Protein AF-0000000084261486 (afdb_homodimer)

Nearest PDB structures (foldseek):
  6o2d-assembly1_A  TM=9.097E-01  e=9.260E-08  Schizosaccharomyces pombe
  6o2d-assembly1_B  TM=8.969E-01  e=1.321E-07  Schizosaccharomyces pombe
  2gu9-assembly1_B  TM=8.840E-01  e=9.324E-07  Xanthomonas campestris
  7x85-assembly2_C  TM=7.398E-01  e=5.434E-08  Gallus gallus
  2dct-assembly1_A  TM=8.051E-01  e=3.640E-06  Thermus thermophilus HB8

Organism: NCBI:txid223556

Structure (mmCIF, N/CA/C/O backbone):
data_AF-0000000084261486-model_v1
#
loop_
_entity.id
_entity.type
_entity.pdbx_description
1 polymer 'LacI family transcriptional regulator'
#
loop_
_atom_site.group_PDB
_atom_site.id
_atom_site.type_symbol
_atom_site.label_atom_id
_atom_site.label_alt_id
_atom_site.label_comp_id
_atom_site.label_asym_id
_atom_site.label_entity_id
_atom_site.label_seq_id
_atom_site.pdbx_PDB_ins_code
_atom_site.Cartn_x
_atom_site.Cartn_y
_atom_site.Cartn_z
_atom_site.occupancy
_atom_site.B_iso_or_equiv
_atom_site.auth_seq_id
_atom_site.auth_comp_id
_atom_site.auth_asym_id
_atom_site.auth_atom_id
_atom_site.pdbx_PDB_model_num
ATOM 1 N N . MET A 1 1 ? -20.391 -31.891 -14.539 1 22.89 1 MET A N 1
ATOM 2 C CA . MET A 1 1 ? -19.734 -31.25 -13.391 1 22.89 1 MET A CA 1
ATOM 3 C C . MET A 1 1 ? -18.922 -30.047 -13.836 1 22.89 1 MET A C 1
ATOM 5 O O . MET A 1 1 ? -17.797 -30.172 -14.32 1 22.89 1 MET A O 1
ATOM 9 N N . SER A 1 2 ? -19.344 -29 -14.562 1 31.31 2 SER A N 1
ATOM 10 C CA . SER A 1 2 ? -18.875 -27.859 -15.359 1 31.31 2 SER A CA 1
ATOM 11 C C . SER A 1 2 ? -18.016 -26.906 -14.531 1 31.31 2 SER A C 1
ATOM 13 O O . SER A 1 2 ? -18.5 -26.328 -13.562 1 31.31 2 SER A O 1
ATOM 15 N N . ILE A 1 3 ? -16.859 -27.297 -14.055 1 36.97 3 ILE A N 1
ATOM 16 C CA . ILE A 1 3 ? -16 -26.609 -13.094 1 36.97 3 ILE A CA 1
ATOM 17 C C . ILE A 1 3 ? -15.977 -25.109 -13.398 1 36.97 3 ILE A C 1
ATOM 19 O O . ILE A 1 3 ? -15.664 -24.703 -14.516 1 36.97 3 ILE A O 1
ATOM 23 N N . MET A 1 4 ? -16.828 -24.406 -12.969 1 38.25 4 MET A N 1
ATOM 24 C CA . MET A 1 4 ? -16.906 -22.953 -13.109 1 38.25 4 MET A CA 1
ATOM 25 C C . MET A 1 4 ? -15.516 -22.344 -13.172 1 38.25 4 MET A C 1
ATOM 27 O O . MET A 1 4 ? -14.766 -22.391 -12.188 1 38.25 4 MET A O 1
ATOM 31 N N . ARG A 1 5 ? -14.828 -22.547 -14.281 1 46.59 5 ARG A N 1
ATOM 32 C CA . ARG A 1 5 ? -13.516 -22.016 -14.656 1 46.59 5 ARG A CA 1
ATOM 33 C C . ARG A 1 5 ? -13.32 -20.609 -14.094 1 46.59 5 ARG A C 1
ATOM 35 O O . ARG A 1 5 ? -14.148 -19.734 -14.312 1 46.59 5 ARG A O 1
ATOM 42 N N . ASP A 1 6 ? -12.617 -20.516 -12.945 1 64.12 6 ASP A N 1
ATOM 43 C CA . ASP A 1 6 ? -12.352 -19.297 -12.172 1 64.12 6 ASP A CA 1
ATOM 44 C C . ASP A 1 6 ? -11.836 -18.172 -13.062 1 64.12 6 ASP A C 1
ATOM 46 O O . ASP A 1 6 ? -11.008 -18.406 -13.945 1 64.12 6 ASP A O 1
ATOM 50 N N . GLU A 1 7 ? -12.711 -17.266 -13.445 1 69.12 7 GLU A N 1
ATOM 51 C CA . GLU A 1 7 ? -12.43 -16.062 -14.234 1 69.12 7 GLU A CA 1
ATOM 52 C C . GLU A 1 7 ? -10.953 -15.688 -14.156 1 69.12 7 GLU A C 1
ATOM 54 O O . GLU A 1 7 ? -10.367 -15.234 -15.141 1 69.12 7 GLU A O 1
ATOM 59 N N . ALA A 1 8 ? -10.336 -16.125 -13.172 1 73.94 8 ALA A N 1
ATOM 60 C CA . ALA A 1 8 ? -8.922 -15.781 -13.016 1 73.94 8 ALA A CA 1
ATOM 61 C C . ALA A 1 8 ? -8.039 -16.719 -13.844 1 73.94 8 ALA A C 1
ATOM 63 O O . ALA A 1 8 ? -7.055 -16.281 -14.438 1 73.94 8 ALA A O 1
ATOM 64 N N . THR A 1 9 ? -8.453 -17.922 -13.867 1 75.88 9 THR A N 1
ATOM 65 C CA . THR A 1 9 ? -7.684 -18.906 -14.625 1 75.88 9 THR A CA 1
ATOM 66 C C . THR A 1 9 ? -7.688 -18.562 -16.109 1 75.88 9 THR A C 1
ATOM 68 O O . THR A 1 9 ? -6.648 -18.625 -16.766 1 75.88 9 THR A O 1
ATOM 71 N N . ASP A 1 10 ? -8.812 -18.203 -16.531 1 80.5 10 ASP A N 1
ATOM 72 C CA . ASP A 1 10 ? -8.922 -17.844 -17.938 1 80.5 10 ASP A CA 1
ATOM 73 C C . ASP A 1 10 ? -8.094 -16.594 -18.25 1 80.5 10 ASP A C 1
ATOM 75 O O . ASP A 1 10 ? -7.457 -16.516 -19.297 1 80.5 10 ASP A O 1
ATOM 79 N N . ALA A 1 11 ? -8.172 -15.664 -17.359 1 80.31 11 ALA A N 1
ATOM 80 C CA . ALA A 1 11 ? -7.422 -14.43 -17.562 1 80.31 11 ALA A CA 1
ATOM 81 C C . ALA A 1 11 ? -5.918 -14.703 -17.594 1 80.31 11 ALA A C 1
ATOM 83 O O . ALA A 1 11 ? -5.195 -14.141 -18.422 1 80.31 11 ALA A O 1
ATOM 84 N N . ILE A 1 12 ? -5.477 -15.547 -16.766 1 85.5 12 ILE A N 1
ATOM 85 C CA . ILE A 1 12 ? -4.066 -15.914 -16.703 1 85.5 12 ILE A CA 1
ATOM 86 C C . ILE A 1 12 ? -3.662 -16.594 -18 1 85.5 12 ILE A C 1
ATOM 88 O O . ILE A 1 12 ? -2.619 -16.281 -18.578 1 85.5 12 ILE A O 1
ATOM 92 N N . ALA A 1 13 ? -4.512 -17.531 -18.406 1 87 13 ALA A N 1
ATOM 93 C CA . ALA A 1 13 ? -4.246 -18.266 -19.641 1 87 13 ALA A CA 1
ATOM 94 C C . ALA A 1 13 ? -4.078 -17.312 -20.812 1 87 13 ALA A C 1
ATOM 96 O O . ALA A 1 13 ? -3.109 -17.422 -21.578 1 87 13 ALA A O 1
ATOM 97 N N . GLN A 1 14 ? -4.977 -16.438 -20.891 1 86.94 14 GLN A N 1
ATOM 98 C CA . GLN A 1 14 ? -4.949 -15.484 -22 1 86.94 14 GLN A CA 1
ATOM 99 C C . GLN A 1 14 ? -3.719 -14.586 -21.922 1 86.94 14 GLN A C 1
ATOM 101 O O . GLN A 1 14 ? -3.047 -14.352 -22.922 1 86.94 14 GLN A O 1
ATOM 106 N N . ARG A 1 15 ? -3.465 -14.078 -20.766 1 87.12 15 ARG A N 1
ATOM 107 C CA . ARG A 1 15 ? -2.318 -13.188 -20.578 1 87.12 15 ARG A CA 1
ATOM 108 C C . ARG A 1 15 ? -1.013 -13.914 -20.891 1 87.12 15 ARG A C 1
ATOM 110 O O . ARG A 1 15 ? -0.122 -13.352 -21.531 1 87.12 15 ARG A O 1
ATOM 117 N N . LEU A 1 16 ? -0.904 -15.125 -20.469 1 89.31 16 LEU A N 1
ATOM 118 C CA . LEU A 1 16 ? 0.284 -15.93 -20.719 1 89.31 16 LEU A CA 1
ATOM 119 C C . LEU A 1 16 ? 0.515 -16.109 -22.219 1 89.31 16 LEU A C 1
ATOM 121 O O . LEU A 1 16 ? 1.623 -15.883 -22.719 1 89.31 16 LEU A O 1
ATOM 125 N N . ARG A 1 17 ? -0.53 -16.422 -22.891 1 91.94 17 ARG A N 1
ATOM 126 C CA . ARG A 1 17 ? -0.446 -16.594 -24.344 1 91.94 17 ARG A CA 1
ATOM 127 C C . ARG A 1 17 ? -0.053 -15.297 -25.031 1 91.94 17 ARG A C 1
ATOM 129 O O . ARG A 1 17 ? 0.821 -15.289 -25.891 1 91.94 17 ARG A O 1
ATOM 136 N N . LEU A 1 18 ? -0.703 -14.266 -24.625 1 90 18 LEU A N 1
ATOM 137 C CA . LEU A 1 18 ? -0.444 -12.961 -25.219 1 90 18 LEU A CA 1
ATOM 138 C C . LEU A 1 18 ? 1.011 -12.555 -25.031 1 90 18 LEU A C 1
ATOM 140 O O . LEU A 1 18 ? 1.661 -12.078 -25.969 1 90 18 LEU A O 1
ATOM 144 N N . GLU A 1 19 ? 1.467 -12.68 -23.844 1 90.5 19 GLU A N 1
ATOM 145 C CA . GLU A 1 19 ? 2.85 -12.32 -23.547 1 90.5 19 GLU A CA 1
ATOM 146 C C . GLU A 1 19 ? 3.83 -13.18 -24.328 1 90.5 19 GLU A C 1
ATOM 148 O O . GLU A 1 19 ? 4.812 -12.664 -24.875 1 90.5 19 GLU A O 1
ATOM 153 N N . ARG A 1 20 ? 3.609 -14.469 -24.375 1 94.25 20 ARG A N 1
ATOM 154 C CA . ARG A 1 20 ? 4.465 -15.383 -25.109 1 94.25 20 ARG A CA 1
ATOM 155 C C . ARG A 1 20 ? 4.488 -15.031 -26.594 1 94.25 20 ARG A C 1
ATOM 157 O O . ARG A 1 20 ? 5.559 -14.914 -27.203 1 94.25 20 ARG A O 1
ATOM 164 N N . GLU A 1 21 ? 3.346 -14.758 -27.156 1 94.62 21 GLU A N 1
ATOM 165 C CA . GLU A 1 21 ? 3.221 -14.461 -28.578 1 94.62 21 GLU A CA 1
ATOM 166 C C . GLU A 1 21 ? 3.824 -13.102 -28.906 1 94.62 21 GLU A C 1
ATOM 168 O O . GLU A 1 21 ? 4.434 -12.93 -29.969 1 94.62 21 GLU A O 1
ATOM 173 N N . ALA A 1 22 ? 3.629 -12.203 -28.094 1 92.69 22 ALA A N 1
ATOM 174 C CA . ALA A 1 22 ? 4.168 -10.867 -28.312 1 92.69 22 ALA A CA 1
ATOM 175 C C . ALA A 1 22 ? 5.691 -10.898 -28.406 1 92.69 22 ALA A C 1
ATOM 177 O O . ALA A 1 22 ? 6.293 -10.07 -29.094 1 92.69 22 ALA A O 1
ATOM 178 N N . ARG A 1 23 ? 6.254 -11.828 -27.859 1 93.31 23 ARG A N 1
ATOM 179 C CA . ARG A 1 23 ? 7.707 -11.945 -27.844 1 93.31 23 ARG A CA 1
ATOM 180 C C . ARG A 1 23 ? 8.18 -12.914 -28.922 1 93.31 23 ARG A C 1
ATOM 182 O O . ARG A 1 23 ? 9.383 -13.156 -29.062 1 93.31 23 ARG A O 1
ATOM 189 N N . GLY A 1 24 ? 7.242 -13.539 -29.578 1 96.12 24 GLY A N 1
ATOM 190 C CA . GLY A 1 24 ? 7.543 -14.5 -30.641 1 96.12 24 GLY A CA 1
ATOM 191 C C . GLY A 1 24 ? 8.039 -15.828 -30.109 1 96.12 24 GLY A C 1
ATOM 192 O O . GLY A 1 24 ? 8.797 -16.531 -30.781 1 96.12 24 GLY A O 1
ATOM 193 N N . TRP A 1 25 ? 7.703 -16.125 -28.953 1 96.38 25 TRP A N 1
ATOM 194 C CA . TRP A 1 25 ? 8.188 -17.359 -28.344 1 96.38 25 TRP A CA 1
ATOM 195 C C . TRP A 1 25 ? 7.238 -18.516 -28.625 1 96.38 25 TRP A C 1
ATOM 197 O O . TRP A 1 25 ? 6.016 -18.344 -28.594 1 96.38 25 TRP A O 1
ATOM 207 N N . SER A 1 26 ? 7.809 -19.672 -28.828 1 97 26 SER A N 1
ATOM 208 C CA . SER A 1 26 ? 7.047 -20.922 -28.797 1 97 26 SER A CA 1
ATOM 209 C C . SER A 1 26 ? 6.805 -21.391 -27.375 1 97 26 SER A C 1
ATOM 211 O O . SER A 1 26 ? 7.336 -20.812 -26.422 1 97 26 SER A O 1
ATOM 213 N N . LEU A 1 27 ? 5.98 -22.422 -27.312 1 96.62 27 LEU A N 1
ATOM 214 C CA . LEU A 1 27 ? 5.82 -23.047 -26 1 96.62 27 LEU A CA 1
ATOM 215 C C . LEU A 1 27 ? 7.152 -23.578 -25.484 1 96.62 27 LEU A C 1
ATOM 217 O O . LEU A 1 27 ? 7.441 -23.484 -24.297 1 96.62 27 LEU A O 1
ATOM 221 N N . ALA A 1 28 ? 7.914 -24.125 -26.406 1 96.62 28 ALA A N 1
ATOM 222 C CA . ALA A 1 28 ? 9.227 -24.656 -26.047 1 96.62 28 ALA A CA 1
ATOM 223 C C . ALA A 1 28 ? 10.164 -23.547 -25.578 1 96.62 28 ALA A C 1
ATOM 225 O O . ALA A 1 28 ? 10.93 -23.734 -24.625 1 96.62 28 ALA A O 1
ATOM 226 N N . ASP A 1 29 ? 10.078 -22.453 -26.203 1 96.62 29 ASP A N 1
ATOM 227 C CA . ASP A 1 29 ? 10.891 -21.312 -25.812 1 96.62 29 ASP A CA 1
ATOM 228 C C . ASP A 1 29 ? 10.547 -20.859 -24.391 1 96.62 29 ASP A C 1
ATOM 230 O O . ASP A 1 29 ? 11.445 -20.625 -23.562 1 96.62 29 ASP A O 1
ATOM 234 N N . LEU A 1 30 ? 9.266 -20.703 -24.109 1 96.31 30 LEU A N 1
ATOM 235 C CA . LEU A 1 30 ? 8.828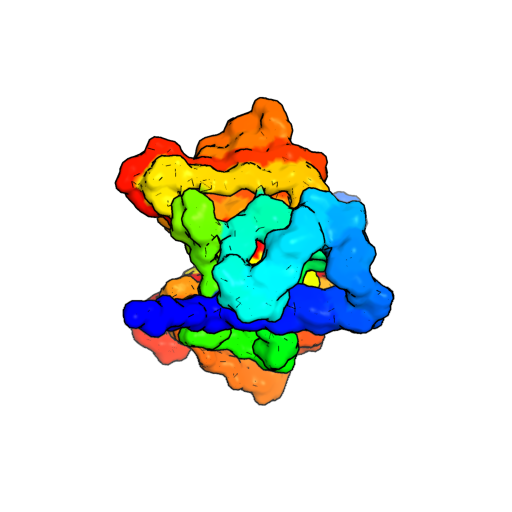 -20.266 -22.781 1 96.31 30 LEU A CA 1
ATOM 236 C C . LEU A 1 30 ? 9.219 -21.297 -21.719 1 96.31 30 LEU A C 1
ATOM 238 O O . LEU A 1 30 ? 9.633 -20.922 -20.625 1 96.31 30 LEU A O 1
ATOM 242 N N . ALA A 1 31 ? 9.109 -22.516 -22.062 1 96.25 31 ALA A N 1
ATOM 243 C CA . ALA A 1 31 ? 9.5 -23.578 -21.141 1 96.25 31 ALA A CA 1
ATOM 244 C C . ALA A 1 31 ? 10.969 -23.453 -20.75 1 96.25 31 ALA A C 1
ATOM 246 O O . ALA A 1 31 ? 11.32 -23.516 -19.578 1 96.25 31 ALA A O 1
ATOM 247 N N . ALA A 1 32 ? 11.773 -23.234 -21.688 1 95.94 32 ALA A N 1
ATOM 248 C CA . ALA A 1 32 ? 13.211 -23.141 -21.469 1 95.94 32 ALA A CA 1
ATOM 249 C C . ALA A 1 32 ? 13.555 -21.922 -20.609 1 95.94 32 ALA A C 1
ATOM 251 O O . ALA A 1 32 ? 14.43 -22 -19.734 1 95.94 32 ALA A O 1
ATOM 252 N N . ARG A 1 33 ? 12.836 -20.891 -20.828 1 94.06 33 ARG A N 1
ATOM 253 C CA . ARG A 1 33 ? 13.148 -19.625 -20.156 1 94.06 33 ARG A CA 1
ATOM 254 C C . ARG A 1 33 ? 12.594 -19.609 -18.734 1 94.06 33 ARG A C 1
ATOM 256 O O . ARG A 1 33 ? 13.141 -18.953 -17.844 1 94.06 33 ARG A O 1
ATOM 263 N N . SER A 1 34 ? 11.539 -20.266 -18.531 1 92.69 34 SER A N 1
ATOM 264 C CA . SER A 1 34 ? 10.859 -20.203 -17.234 1 92.69 34 SER A CA 1
ATOM 265 C C . SER A 1 34 ? 11.258 -21.391 -16.359 1 92.69 34 SER A C 1
ATOM 267 O O . SER A 1 34 ? 11.016 -21.375 -15.148 1 92.69 34 SER A O 1
ATOM 269 N N . GLY A 1 35 ? 11.711 -22.484 -16.984 1 92.19 35 GLY A N 1
ATOM 270 C CA . GLY A 1 35 ? 11.977 -23.719 -16.25 1 92.19 35 GLY A CA 1
ATOM 271 C C . GLY A 1 35 ? 10.727 -24.5 -15.938 1 92.19 35 GLY A C 1
ATOM 272 O O . GLY A 1 35 ? 10.719 -25.328 -15.023 1 92.19 35 GLY A O 1
ATOM 273 N N . VAL A 1 36 ? 9.641 -24.234 -16.594 1 92.5 36 VAL A N 1
ATOM 274 C CA . VAL A 1 36 ? 8.375 -24.938 -16.422 1 92.5 36 VAL A CA 1
ATOM 275 C C . VAL A 1 36 ? 8.172 -25.906 -17.578 1 92.5 36 VAL A C 1
ATOM 277 O O . VAL A 1 36 ? 8.539 -25.609 -18.719 1 92.5 36 VAL A O 1
ATOM 280 N N . ALA A 1 37 ? 7.602 -26.969 -17.266 1 94.25 37 ALA A N 1
ATOM 281 C CA . ALA A 1 37 ? 7.398 -27.984 -18.297 1 94.25 37 ALA A CA 1
ATOM 282 C C . ALA A 1 37 ? 6.473 -27.484 -19.391 1 94.25 37 ALA A C 1
ATOM 284 O O . ALA A 1 37 ? 5.457 -26.828 -19.109 1 94.25 37 ALA A O 1
ATOM 285 N N . ARG A 1 38 ? 6.895 -27.781 -20.641 1 95.88 38 ARG A N 1
ATOM 286 C CA . ARG A 1 38 ? 6.109 -27.375 -21.797 1 95.88 38 ARG A CA 1
ATOM 287 C C . ARG A 1 38 ? 4.664 -27.859 -21.672 1 95.88 38 ARG A C 1
ATOM 289 O O . ARG A 1 38 ? 3.732 -27.125 -22.016 1 95.88 38 ARG A O 1
ATOM 296 N N . ALA A 1 39 ? 4.484 -29.016 -21.234 1 95.44 39 ALA A N 1
ATOM 297 C CA . ALA A 1 39 ? 3.148 -29.594 -21.078 1 95.44 39 ALA A CA 1
ATOM 298 C C . ALA A 1 39 ? 2.314 -28.766 -20.094 1 95.44 39 ALA A C 1
ATOM 300 O O . ALA A 1 39 ? 1.126 -28.531 -20.328 1 95.44 39 ALA A O 1
ATOM 301 N N . SER A 1 40 ? 2.932 -28.406 -19.031 1 93.31 40 SER A N 1
ATOM 302 C CA . SER A 1 40 ? 2.244 -27.594 -18.031 1 93.31 40 SER A CA 1
ATOM 303 C C . SER A 1 40 ? 1.827 -26.25 -18.609 1 93.31 40 SER A C 1
ATOM 305 O O . SER A 1 40 ? 0.699 -25.797 -18.391 1 93.31 40 SER A O 1
ATOM 307 N N . ILE A 1 41 ? 2.746 -25.641 -19.312 1 95.38 41 ILE A N 1
ATOM 308 C CA . ILE A 1 41 ? 2.469 -24.344 -19.922 1 95.38 41 ILE A CA 1
ATOM 309 C C . ILE A 1 41 ? 1.295 -24.469 -20.891 1 95.38 41 ILE A C 1
ATOM 311 O O . ILE A 1 41 ? 0.389 -23.641 -20.891 1 95.38 41 ILE A O 1
ATOM 315 N N . SER A 1 42 ? 1.32 -25.484 -21.719 1 94.88 42 SER A N 1
ATOM 316 C CA . SER A 1 42 ? 0.256 -25.734 -22.688 1 94.88 42 SER A CA 1
ATOM 317 C C . SER A 1 42 ? -1.098 -25.875 -22 1 94.88 42 SER A C 1
ATOM 319 O O . SER A 1 42 ? -2.084 -25.281 -22.422 1 94.88 42 SER A O 1
ATOM 321 N N . ARG A 1 43 ? -1.127 -26.641 -20.906 1 92.38 43 ARG A N 1
ATOM 322 C CA . ARG A 1 43 ? -2.377 -26.844 -20.188 1 92.38 43 ARG A CA 1
ATOM 323 C C . ARG A 1 43 ? -2.863 -25.531 -19.562 1 92.38 43 ARG A C 1
ATOM 325 O O . ARG A 1 43 ? -4.066 -25.266 -19.531 1 92.38 43 ARG A O 1
ATOM 332 N N . ILE A 1 44 ? -1.958 -24.75 -19.031 1 91.31 44 ILE A N 1
ATOM 333 C CA . ILE A 1 44 ? -2.309 -23.469 -18.438 1 91.31 44 ILE A CA 1
ATOM 334 C C . ILE A 1 44 ? -2.896 -22.547 -19.5 1 91.31 44 ILE A C 1
ATOM 336 O O . ILE A 1 44 ? -3.949 -21.938 -19.297 1 91.31 44 ILE A O 1
ATOM 340 N N . GLU A 1 45 ? -2.236 -22.484 -20.688 1 93.25 45 GLU A N 1
ATOM 341 C CA . GLU A 1 45 ? -2.688 -21.594 -21.75 1 93.25 45 GLU A CA 1
ATOM 342 C C . GLU A 1 45 ? -4.055 -22 -22.281 1 93.25 45 GLU A C 1
ATOM 344 O O . GLU A 1 45 ? -4.801 -21.188 -22.812 1 93.25 45 GLU A O 1
ATOM 349 N N . ARG A 1 46 ? -4.336 -23.266 -22.156 1 91.69 46 ARG A N 1
ATOM 350 C CA . ARG A 1 46 ? -5.625 -23.766 -22.625 1 91.69 46 ARG A CA 1
ATOM 351 C C . ARG A 1 46 ? -6.676 -23.672 -21.531 1 91.69 46 ARG A C 1
ATOM 353 O O . ARG A 1 46 ? -7.816 -24.109 -21.719 1 91.69 46 ARG A O 1
ATOM 360 N N . GLY A 1 47 ? -6.234 -23.172 -20.344 1 87.44 47 GLY A N 1
ATOM 361 C CA . GLY A 1 47 ? -7.16 -23.016 -19.234 1 87.44 47 GLY A CA 1
ATOM 362 C C . GLY A 1 47 ? -7.473 -24.328 -18.531 1 87.44 47 GLY A C 1
ATOM 363 O O . GLY A 1 47 ? -8.438 -24.406 -17.766 1 87.44 47 GLY A O 1
ATOM 364 N N . GLU A 1 48 ? -6.734 -25.375 -18.719 1 88.56 48 GLU A N 1
ATOM 365 C CA . GLU A 1 48 ? -6.996 -26.703 -18.188 1 88.56 48 GLU A CA 1
ATOM 366 C C . GLU A 1 48 ? -6.32 -26.891 -16.828 1 88.56 48 GLU A C 1
ATOM 368 O O . GLU A 1 48 ? -6.617 -27.859 -16.109 1 88.56 48 GLU A O 1
ATOM 373 N N . MET A 1 49 ? -5.43 -26.078 -16.562 1 85.19 49 MET A N 1
ATOM 374 C CA . MET A 1 49 ? -4.695 -26.141 -15.305 1 85.19 49 MET A CA 1
ATOM 375 C C . MET A 1 49 ? -4.512 -24.75 -14.719 1 85.19 49 MET A C 1
ATOM 377 O O . MET A 1 49 ? -4.094 -23.812 -15.414 1 85.19 49 MET A O 1
ATOM 381 N N . SER A 1 50 ? -4.922 -24.562 -13.484 1 84.62 50 SER A N 1
ATOM 382 C CA . SER A 1 50 ? -4.59 -23.328 -12.781 1 84.62 50 SER A CA 1
ATOM 383 C C . SER A 1 50 ? -3.195 -23.406 -12.172 1 84.62 50 SER A C 1
ATOM 385 O O . SER A 1 50 ? -2.891 -24.312 -11.406 1 84.62 50 SER A O 1
ATOM 387 N N . PRO A 1 51 ? -2.385 -22.469 -12.539 1 87.44 51 PRO A N 1
ATOM 388 C CA . PRO A 1 51 ? -1.026 -22.516 -11.992 1 87.44 51 PRO A CA 1
ATOM 389 C C . PRO A 1 51 ? -0.971 -22.172 -10.508 1 87.44 51 PRO A C 1
ATOM 391 O O . PRO A 1 51 ? -1.786 -21.375 -10.031 1 87.44 51 PRO A O 1
ATOM 394 N N . THR A 1 52 ? 0.039 -22.812 -9.883 1 82.94 52 THR A N 1
ATOM 395 C CA . THR A 1 52 ? 0.361 -22.438 -8.516 1 82.94 52 THR A CA 1
ATOM 396 C C . THR A 1 52 ? 1.142 -21.125 -8.492 1 82.94 52 THR A C 1
ATOM 398 O O . THR A 1 52 ? 1.577 -20.625 -9.531 1 82.94 52 THR A O 1
ATOM 401 N N . ALA A 1 53 ? 1.26 -20.5 -7.25 1 81.06 53 ALA A N 1
ATOM 402 C CA . ALA A 1 53 ? 2.057 -19.281 -7.082 1 81.06 53 ALA A CA 1
ATOM 403 C C . ALA A 1 53 ? 3.492 -19.5 -7.555 1 81.06 53 ALA A C 1
ATOM 405 O O . ALA A 1 53 ? 4.066 -18.641 -8.227 1 81.06 53 ALA A O 1
ATOM 406 N N . ALA A 1 54 ? 4.039 -20.641 -7.27 1 79.94 54 ALA A N 1
ATOM 407 C CA . ALA A 1 54 ? 5.422 -20.938 -7.641 1 79.94 54 ALA A CA 1
ATOM 408 C C . ALA A 1 54 ? 5.586 -20.984 -9.156 1 79.94 54 ALA A C 1
ATOM 410 O O . ALA A 1 54 ? 6.551 -20.438 -9.695 1 79.94 54 ALA A O 1
ATOM 411 N N . LEU A 1 55 ? 4.645 -21.609 -9.82 1 84.5 55 LEU A N 1
ATOM 412 C CA . LEU A 1 55 ? 4.695 -21.688 -11.281 1 84.5 55 LEU A CA 1
ATOM 413 C C . LEU A 1 55 ? 4.508 -20.312 -11.898 1 84.5 55 LEU A C 1
ATOM 415 O O . LEU A 1 55 ? 5.211 -19.938 -12.844 1 84.5 55 LEU A O 1
ATOM 419 N N . LEU A 1 56 ? 3.564 -19.562 -11.32 1 86.81 56 LEU A N 1
ATOM 420 C CA . LEU A 1 56 ? 3.254 -18.234 -11.852 1 86.81 56 LEU A CA 1
ATOM 421 C C . LEU A 1 56 ? 4.453 -17.312 -11.727 1 86.81 56 LEU A C 1
ATOM 423 O O . LEU A 1 56 ? 4.734 -16.531 -12.641 1 86.81 56 LEU A O 1
ATOM 427 N N . VAL A 1 57 ? 5.109 -17.406 -10.672 1 84.06 57 VAL A N 1
ATOM 428 C CA . VAL A 1 57 ? 6.277 -16.578 -10.445 1 84.06 57 VAL A CA 1
ATOM 429 C C . VAL A 1 57 ? 7.348 -16.891 -11.492 1 84.06 57 VAL A C 1
ATOM 431 O O . VAL A 1 57 ? 7.953 -15.977 -12.062 1 84.06 57 VAL A O 1
ATOM 434 N N . ARG A 1 58 ? 7.586 -18.141 -11.773 1 86.31 58 ARG A N 1
ATOM 435 C CA . ARG A 1 58 ? 8.578 -18.547 -12.758 1 86.31 58 ARG A CA 1
ATOM 436 C C . ARG A 1 58 ? 8.195 -18.062 -14.156 1 86.31 58 ARG A C 1
ATOM 438 O O . ARG A 1 58 ? 9.031 -17.547 -14.898 1 86.31 58 ARG A O 1
ATOM 445 N N . LEU A 1 59 ? 6.941 -18.25 -14.414 1 90.25 59 LEU A N 1
ATOM 446 C CA . LEU A 1 59 ? 6.457 -17.797 -15.719 1 90.25 59 LEU A CA 1
ATOM 447 C C . LEU A 1 59 ? 6.555 -16.281 -15.852 1 90.25 59 LEU A C 1
ATOM 449 O O . LEU A 1 59 ? 6.996 -15.773 -16.875 1 90.25 59 LEU A O 1
ATOM 453 N N . ALA A 1 60 ? 6.121 -15.586 -14.805 1 87.56 60 ALA A N 1
ATOM 454 C CA . ALA A 1 60 ? 6.207 -14.125 -14.797 1 87.56 60 ALA A CA 1
ATOM 455 C C . ALA A 1 60 ? 7.652 -13.656 -14.953 1 87.56 60 ALA A C 1
ATOM 457 O O . ALA A 1 60 ? 7.93 -12.719 -15.695 1 87.56 60 ALA A O 1
ATOM 458 N N . GLY A 1 61 ? 8.508 -14.312 -14.297 1 84.88 61 GLY A N 1
ATOM 459 C CA . GLY A 1 61 ? 9.922 -13.984 -14.383 1 84.88 61 GLY A CA 1
ATOM 460 C C . GLY A 1 61 ? 10.477 -14.086 -15.789 1 84.88 61 GLY A C 1
ATOM 461 O O . GLY A 1 61 ? 11.258 -13.234 -16.219 1 84.88 61 GLY A O 1
ATOM 462 N N . ALA A 1 62 ? 10.047 -15.07 -16.438 1 88.81 62 ALA A N 1
ATOM 463 C CA . ALA A 1 62 ? 10.484 -15.242 -17.828 1 88.81 62 ALA A CA 1
ATOM 464 C C . ALA A 1 62 ? 10.094 -14.039 -18.672 1 88.81 62 ALA A C 1
ATOM 466 O O . ALA A 1 62 ? 10.773 -13.703 -19.656 1 88.81 62 ALA A O 1
ATOM 467 N N . PHE A 1 63 ? 8.984 -13.383 -18.25 1 88.12 63 PHE A N 1
ATOM 468 C CA . PHE A 1 63 ? 8.469 -12.25 -19 1 88.12 63 PHE A CA 1
ATOM 469 C C . PHE A 1 63 ? 8.938 -10.93 -18.406 1 88.12 63 PHE A C 1
ATOM 471 O O . PHE A 1 63 ? 8.555 -9.859 -18.875 1 88.12 63 PHE A O 1
ATOM 478 N N . ASP A 1 64 ? 9.703 -10.992 -17.422 1 82.25 64 ASP A N 1
ATOM 479 C CA . ASP A 1 64 ? 10.102 -9.797 -16.688 1 82.25 64 ASP A CA 1
ATOM 480 C C . ASP A 1 64 ? 8.883 -9.062 -16.141 1 82.25 64 ASP A C 1
ATOM 482 O O . ASP A 1 64 ? 8.789 -7.84 -16.234 1 82.25 64 ASP A O 1
ATOM 486 N N . LEU A 1 65 ? 7.938 -9.867 -15.711 1 81.25 65 LEU A N 1
ATOM 487 C CA . LEU A 1 65 ? 6.73 -9.352 -15.07 1 81.25 65 LEU A CA 1
ATOM 488 C C . LEU A 1 65 ? 6.676 -9.766 -13.602 1 81.25 65 LEU A C 1
ATOM 490 O O . LEU A 1 65 ? 7.367 -10.695 -13.188 1 81.25 65 LEU A O 1
ATOM 494 N N . THR A 1 66 ? 5.844 -9.039 -12.875 1 77.44 66 THR A N 1
ATOM 495 C CA . THR A 1 66 ? 5.48 -9.484 -11.539 1 77.44 66 THR A CA 1
ATOM 496 C C . THR A 1 66 ? 4.363 -10.516 -11.594 1 77.44 66 THR A C 1
ATOM 498 O O . THR A 1 66 ? 3.736 -10.703 -12.641 1 77.44 66 THR A O 1
ATOM 501 N N . LEU A 1 67 ? 4.215 -11.258 -10.523 1 77.44 67 LEU A N 1
ATOM 502 C CA . LEU A 1 67 ? 3.078 -12.164 -10.414 1 77.44 67 LEU A CA 1
ATOM 503 C C . LEU A 1 67 ? 1.777 -11.445 -10.758 1 77.44 67 LEU A C 1
ATOM 505 O O . LEU A 1 67 ? 0.946 -11.977 -11.5 1 77.44 67 LEU A O 1
ATOM 509 N N . ALA A 1 68 ? 1.662 -10.227 -10.25 1 74.62 68 ALA A N 1
ATOM 510 C CA . ALA A 1 68 ? 0.458 -9.445 -10.5 1 74.62 68 ALA A CA 1
ATOM 511 C C . ALA A 1 68 ? 0.297 -9.156 -11.992 1 74.62 68 ALA A C 1
ATOM 513 O O . ALA A 1 68 ? -0.823 -9.117 -12.508 1 74.62 68 ALA A O 1
ATOM 514 N N . GLY A 1 69 ? 1.362 -9.008 -12.656 1 76.06 69 GLY A N 1
ATOM 515 C CA . GLY A 1 69 ? 1.333 -8.727 -14.086 1 76.06 69 GLY A CA 1
ATOM 516 C C . GLY A 1 69 ? 0.685 -9.836 -14.898 1 76.06 69 GLY A C 1
ATOM 517 O O . GLY A 1 69 ? 0.144 -9.586 -15.977 1 76.06 69 GLY A O 1
ATOM 518 N N . LEU A 1 70 ? 0.729 -11.008 -14.406 1 80.44 70 LEU A N 1
ATOM 519 C CA . LEU A 1 70 ? 0.121 -12.117 -15.117 1 80.44 70 LEU A CA 1
ATOM 520 C C . LEU A 1 70 ? -1.326 -12.32 -14.68 1 80.44 70 LEU A C 1
ATOM 522 O O . LEU A 1 70 ? -2.096 -13.008 -15.367 1 80.44 70 LEU A O 1
ATOM 526 N N . LEU A 1 71 ? -1.645 -11.812 -13.547 1 76.56 71 LEU A N 1
ATOM 527 C CA . LEU A 1 71 ? -2.988 -12.008 -13.008 1 76.56 71 LEU A CA 1
ATOM 528 C C . LEU A 1 71 ? -3.943 -10.945 -13.547 1 76.56 71 LEU A C 1
ATOM 530 O O . LEU A 1 71 ? -5.16 -11.156 -13.57 1 76.56 71 LEU A O 1
ATOM 534 N N . VAL A 1 72 ? -3.488 -9.734 -13.836 1 63.5 72 VAL A N 1
ATOM 535 C CA . VAL A 1 72 ? -4.363 -8.625 -14.188 1 63.5 72 VAL A CA 1
ATOM 536 C C . VAL A 1 72 ? -4.723 -8.703 -15.672 1 63.5 72 VAL A C 1
ATOM 538 O O . VAL A 1 72 ? -3.883 -9.055 -16.5 1 63.5 72 VAL A O 1
ATOM 541 N N . ARG A 1 73 ? -6.117 -8.484 -15.828 1 59.12 73 ARG A N 1
ATOM 542 C CA . ARG A 1 73 ? -6.664 -8.43 -17.188 1 59.12 73 ARG A CA 1
ATOM 543 C C . ARG A 1 73 ? -6.105 -7.238 -17.953 1 59.12 73 ARG A C 1
ATOM 545 O O . ARG A 1 73 ? -5.879 -6.172 -17.375 1 59.12 73 ARG A O 1
ATOM 552 N N . ALA A 1 74 ? -5.746 -7.477 -19.156 1 55.25 74 ALA A N 1
ATOM 553 C CA . ALA A 1 74 ? -5.25 -6.438 -20.047 1 55.25 74 ALA A CA 1
ATOM 554 C C . ALA A 1 74 ? -6.176 -5.223 -20.047 1 55.25 74 ALA A C 1
ATOM 556 O O . ALA A 1 74 ? -5.711 -4.082 -20.094 1 55.25 74 ALA A O 1
ATOM 557 N N . GLU A 1 75 ? -7.441 -5.422 -19.906 1 52.97 75 GLU A N 1
ATOM 558 C CA . GLU A 1 75 ? -8.422 -4.355 -20.109 1 52.97 75 GLU A CA 1
ATOM 559 C C . GLU A 1 75 ? -8.555 -3.49 -18.859 1 52.97 75 GLU A C 1
ATOM 561 O O . GLU A 1 75 ? -8.961 -2.328 -18.953 1 52.97 75 GLU A O 1
ATOM 566 N N . ALA A 1 76 ? -8.492 -4.031 -17.766 1 54.53 76 ALA A N 1
ATOM 567 C CA . ALA A 1 76 ? -8.773 -3.344 -16.5 1 54.53 76 ALA A CA 1
ATOM 568 C C . ALA A 1 76 ? -7.871 -2.123 -16.328 1 54.53 76 ALA A C 1
ATOM 570 O O . ALA A 1 76 ? 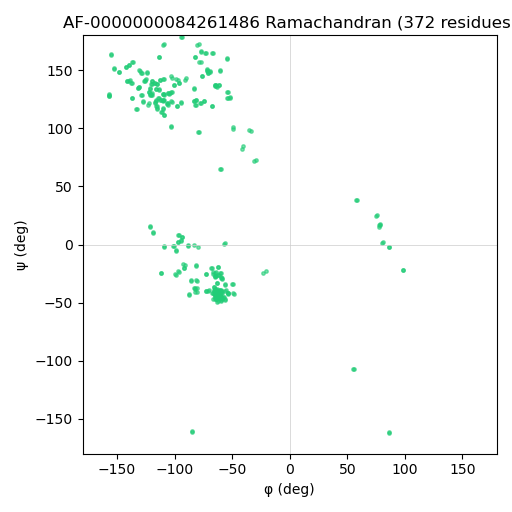-8.172 -1.228 -15.539 1 54.53 76 ALA A O 1
ATOM 571 N N . ALA A 1 77 ? -6.977 -1.913 -17.406 1 58.12 77 ALA A N 1
ATOM 572 C CA . ALA A 1 77 ? -5.836 -1.001 -17.328 1 58.12 77 ALA A CA 1
ATOM 573 C C . ALA A 1 77 ? -6.277 0.445 -17.531 1 58.12 77 ALA A C 1
ATOM 575 O O . ALA A 1 77 ? -5.516 1.377 -17.266 1 58.12 77 ALA A O 1
ATOM 576 N N . ALA A 1 78 ? -7.605 0.632 -17.781 1 65.19 78 ALA A N 1
ATOM 577 C CA . ALA A 1 78 ? -7.789 1.996 -18.266 1 65.19 78 ALA A CA 1
ATOM 578 C C . ALA A 1 78 ? -8.258 2.922 -17.141 1 65.19 78 ALA A C 1
ATOM 580 O O . ALA A 1 78 ? -7.918 4.109 -17.125 1 65.19 78 ALA A O 1
ATOM 581 N N . SER A 1 79 ? -8.906 2.307 -16.188 1 83.56 79 SER A N 1
ATOM 582 C CA . SER A 1 79 ? -9.469 3.223 -15.195 1 83.56 79 SER A CA 1
ATOM 583 C C . SER A 1 79 ? -8.57 3.348 -13.977 1 83.56 79 SER A C 1
ATOM 585 O O . SER A 1 79 ? -7.949 2.371 -13.555 1 83.56 79 SER A O 1
ATOM 587 N N . ARG A 1 80 ? -8.508 4.5 -13.516 1 92.69 80 ARG A N 1
ATOM 588 C CA . ARG A 1 80 ? -7.77 4.746 -12.281 1 92.69 80 ARG A CA 1
ATOM 589 C C . ARG A 1 80 ? -8.523 4.203 -11.07 1 92.69 80 ARG A C 1
ATOM 591 O O . ARG A 1 80 ? -7.934 3.979 -10.016 1 92.69 80 ARG A O 1
ATOM 598 N N . LEU A 1 81 ? -9.82 4.125 -11.242 1 94.31 81 LEU A N 1
ATOM 599 C CA . LEU A 1 81 ? -10.672 3.602 -10.188 1 94.31 81 LEU A CA 1
ATOM 600 C C . LEU A 1 81 ? -10.938 2.113 -10.383 1 94.31 81 LEU A C 1
ATOM 602 O O . LEU A 1 81 ? -11.406 1.696 -11.438 1 94.31 81 LEU A O 1
ATOM 606 N N . THR A 1 82 ? -10.617 1.321 -9.461 1 93.19 82 THR A N 1
ATOM 607 C CA . THR A 1 82 ? -10.922 -0.105 -9.453 1 93.19 82 THR A CA 1
ATOM 608 C C . THR A 1 82 ? -11.984 -0.427 -8.398 1 93.19 82 THR A C 1
ATOM 610 O O . THR A 1 82 ? -11.734 -0.269 -7.199 1 93.19 82 THR A O 1
ATOM 613 N N . ARG A 1 83 ? -13.094 -0.898 -8.859 1 96 83 ARG A N 1
ATOM 614 C CA . ARG A 1 83 ? -14.164 -1.289 -7.945 1 96 83 ARG A CA 1
ATOM 615 C C . ARG A 1 83 ? -13.852 -2.625 -7.277 1 96 83 ARG A C 1
ATOM 617 O O . ARG A 1 83 ? -13.344 -3.543 -7.918 1 96 83 ARG A O 1
ATOM 624 N N . ALA A 1 84 ? -14.266 -2.734 -6.035 1 95.56 84 ALA A N 1
ATOM 625 C CA . ALA A 1 84 ? -14.047 -3.969 -5.289 1 95.56 84 ALA A CA 1
ATOM 626 C C . ALA A 1 84 ? -14.594 -5.176 -6.047 1 95.56 84 ALA A C 1
ATOM 628 O O . ALA A 1 84 ? -13.922 -6.203 -6.156 1 95.56 84 ALA A O 1
ATOM 629 N N . ALA A 1 85 ? -15.719 -5.035 -6.598 1 92.88 85 ALA A N 1
ATOM 630 C CA . ALA A 1 85 ? -16.422 -6.125 -7.27 1 92.88 85 ALA A CA 1
ATOM 631 C C . ALA A 1 85 ? -15.688 -6.551 -8.539 1 92.88 85 ALA A C 1
ATOM 633 O O . ALA A 1 85 ? -15.875 -7.668 -9.031 1 92.88 85 ALA A O 1
ATOM 634 N N . ASP A 1 86 ? -14.82 -5.676 -9.07 1 89 86 ASP A N 1
ATOM 635 C CA . ASP A 1 86 ? -14.164 -5.93 -10.344 1 89 86 ASP A CA 1
ATOM 636 C C . ASP A 1 86 ? -12.727 -6.406 -10.133 1 89 86 ASP A C 1
ATOM 638 O O . ASP A 1 86 ? -12.008 -6.668 -11.102 1 89 86 ASP A O 1
ATOM 642 N N . GLN A 1 87 ? -12.289 -6.5 -8.93 1 90.31 87 GLN A N 1
ATOM 643 C CA . GLN A 1 87 ? -10.906 -6.887 -8.633 1 90.31 87 GLN A CA 1
ATOM 644 C C . GLN A 1 87 ? -10.695 -8.383 -8.852 1 90.31 87 GLN A C 1
ATOM 646 O O . GLN A 1 87 ? -11.391 -9.203 -8.258 1 90.31 87 GLN A O 1
ATOM 651 N N . PRO A 1 88 ? -9.734 -8.719 -9.703 1 86.69 88 PRO A N 1
ATOM 652 C CA . PRO A 1 88 ? -9.477 -10.141 -9.953 1 86.69 88 PRO A CA 1
ATOM 653 C C . PRO A 1 88 ? -9.039 -10.891 -8.695 1 86.69 88 PRO A C 1
ATOM 655 O O . PRO A 1 88 ? -8.266 -10.359 -7.898 1 86.69 88 PRO A O 1
ATOM 658 N N . VAL A 1 89 ? -9.602 -12.078 -8.539 1 89.38 89 VAL A N 1
ATOM 659 C CA . VAL A 1 89 ? -9.242 -12.953 -7.434 1 89.38 89 VAL A CA 1
ATOM 660 C C . VAL A 1 89 ? -8.711 -14.281 -7.977 1 89.38 89 VAL A C 1
ATOM 662 O O . VAL A 1 89 ? -9.297 -14.859 -8.891 1 89.38 89 VAL A O 1
ATOM 665 N N . TRP A 1 90 ? -7.547 -14.641 -7.457 1 86.81 90 TRP A N 1
ATOM 666 C CA . TRP A 1 90 ? -6.938 -15.914 -7.809 1 86.81 90 TRP A CA 1
ATOM 667 C C . TRP A 1 90 ? -6.715 -16.781 -6.57 1 86.81 90 TRP A C 1
ATOM 669 O O . TRP A 1 90 ? -6.254 -16.281 -5.539 1 86.81 90 TRP A O 1
ATOM 679 N N . ARG A 1 91 ? -7.07 -18.016 -6.688 1 88.5 91 ARG A N 1
ATOM 680 C CA . ARG A 1 91 ? -6.836 -18.969 -5.609 1 88.5 91 ARG A CA 1
ATOM 681 C C . ARG A 1 91 ? -5.754 -19.969 -5.992 1 88.5 91 ARG A C 1
ATOM 683 O O . ARG A 1 91 ? -5.863 -20.641 -7.02 1 88.5 91 ARG A O 1
ATOM 690 N N . ASP A 1 92 ? -4.742 -20.062 -5.184 1 85.06 92 ASP A N 1
ATOM 691 C CA . ASP A 1 92 ? -3.688 -21.047 -5.41 1 85.06 92 ASP A CA 1
ATOM 692 C C . ASP A 1 92 ? -4.211 -22.469 -5.207 1 85.06 92 ASP A C 1
ATOM 694 O O . ASP A 1 92 ? -4.672 -22.812 -4.117 1 85.06 92 ASP A O 1
ATOM 698 N N . PRO A 1 93 ? -4.141 -23.203 -6.227 1 82.75 93 PRO A N 1
ATOM 699 C CA . PRO A 1 93 ? -4.707 -24.547 -6.102 1 82.75 93 PRO A CA 1
ATOM 700 C C . PRO A 1 93 ? -3.934 -25.422 -5.117 1 82.75 93 PRO A C 1
ATOM 702 O O . PRO A 1 93 ? -4.492 -26.375 -4.559 1 82.75 93 PRO A O 1
ATOM 705 N N . ALA A 1 94 ? -2.717 -25.188 -4.879 1 81 94 ALA A N 1
ATOM 706 C CA . ALA A 1 94 ? -1.895 -26.016 -4.008 1 81 94 ALA A CA 1
ATOM 707 C C . ALA A 1 94 ? -2.125 -25.672 -2.539 1 81 94 ALA A C 1
ATOM 709 O O . ALA A 1 94 ? -2.232 -26.562 -1.692 1 81 94 ALA A O 1
ATOM 710 N N . THR A 1 95 ? -2.24 -24.422 -2.193 1 81.25 95 THR A N 1
ATOM 711 C CA . THR A 1 95 ? -2.234 -24 -0.799 1 81.25 95 THR A CA 1
ATOM 712 C C . THR A 1 95 ? -3.605 -23.469 -0.393 1 81.25 95 THR A C 1
ATOM 714 O O . THR A 1 95 ? -3.924 -23.391 0.796 1 81.25 95 THR A O 1
ATOM 717 N N . GLY A 1 96 ? -4.344 -23.016 -1.383 1 87.31 96 GLY A N 1
ATOM 718 C CA . GLY A 1 96 ? -5.66 -22.453 -1.111 1 87.31 96 GLY A CA 1
ATOM 719 C C . GLY A 1 96 ? -5.621 -20.984 -0.755 1 87.31 96 GLY A C 1
ATOM 720 O O . GLY A 1 96 ? -6.668 -20.359 -0.563 1 87.31 96 GLY A O 1
ATOM 721 N N . TYR A 1 97 ? -4.406 -20.406 -0.697 1 90.56 97 TYR A N 1
ATOM 722 C CA . TYR A 1 97 ? -4.449 -18.984 -0.372 1 90.56 97 TYR A CA 1
ATOM 723 C C . TYR A 1 97 ? -4.992 -18.172 -1.542 1 90.56 97 TYR A C 1
ATOM 725 O O . TYR A 1 97 ? -4.883 -18.594 -2.697 1 90.56 97 TYR A O 1
ATOM 733 N N . THR A 1 98 ? -5.637 -17.094 -1.224 1 93.19 98 THR A N 1
ATOM 734 C CA . THR A 1 98 ? -6.254 -16.25 -2.242 1 93.19 98 THR A CA 1
ATOM 735 C C . THR A 1 98 ? -5.496 -14.938 -2.385 1 93.19 98 THR A C 1
ATOM 737 O O . THR A 1 98 ? -4.992 -14.398 -1.398 1 93.19 98 THR A O 1
ATOM 740 N N . ARG A 1 99 ? -5.449 -14.555 -3.621 1 91.81 99 ARG A N 1
ATOM 741 C CA . ARG A 1 99 ? -4.852 -13.273 -3.967 1 91.81 99 ARG A CA 1
ATOM 742 C C . ARG A 1 99 ? -5.848 -12.391 -4.719 1 91.81 99 ARG A C 1
ATOM 744 O O . ARG A 1 99 ? -6.387 -12.797 -5.75 1 91.81 99 ARG A O 1
ATOM 751 N N . THR A 1 100 ? -6.141 -11.242 -4.156 1 92.88 100 THR A N 1
ATOM 752 C CA . THR A 1 100 ? -6.961 -10.234 -4.816 1 92.88 100 THR A CA 1
ATOM 753 C C . THR A 1 100 ? -6.098 -9.078 -5.309 1 92.88 100 THR A C 1
ATOM 755 O O . THR A 1 100 ? -5.367 -8.461 -4.527 1 92.88 100 THR A O 1
ATOM 758 N N . GLN A 1 101 ? -6.176 -8.844 -6.613 1 91.19 101 GLN A N 1
ATOM 759 C CA . GLN A 1 101 ? -5.469 -7.684 -7.145 1 91.19 101 GLN A CA 1
ATOM 760 C C . GLN A 1 101 ? -6.25 -6.398 -6.887 1 91.19 101 GLN A C 1
ATOM 762 O O . GLN A 1 101 ? -7.082 -5.996 -7.707 1 91.19 101 GLN A O 1
ATOM 767 N N . VAL A 1 102 ? -5.918 -5.723 -5.871 1 94.81 102 VAL A N 1
ATOM 768 C CA . VAL A 1 102 ? -6.656 -4.559 -5.395 1 94.81 102 VAL A CA 1
ATOM 769 C C . VAL A 1 102 ? -6.43 -3.381 -6.34 1 94.81 102 VAL A C 1
ATOM 771 O O . VAL A 1 102 ? -7.367 -2.648 -6.664 1 94.81 102 VAL A O 1
ATOM 774 N N . PHE A 1 103 ? -5.203 -3.219 -6.824 1 92.94 103 PHE A N 1
ATOM 775 C CA . PHE A 1 103 ? -4.863 -2.146 -7.754 1 92.94 103 PHE A CA 1
ATOM 776 C C . PHE A 1 103 ? -3.617 -2.502 -8.555 1 92.94 103 PHE A C 1
ATOM 778 O O . PHE A 1 103 ? -2.607 -2.928 -7.992 1 92.94 103 PHE A O 1
ATOM 785 N N . MET A 1 104 ? -3.775 -2.355 -9.758 1 88.31 104 MET A N 1
ATOM 786 C CA . MET A 1 104 ? -2.633 -2.432 -10.664 1 88.31 104 MET A CA 1
ATOM 787 C C . MET A 1 104 ? -2.924 -1.696 -11.969 1 88.31 104 MET A C 1
ATOM 789 O O . MET A 1 104 ? -3.971 -1.904 -12.586 1 88.31 104 MET A O 1
ATOM 793 N N . ARG A 1 105 ? -2.027 -0.812 -12.328 1 86.56 105 ARG A N 1
ATOM 794 C CA . ARG A 1 105 ? -2.033 -0.175 -13.641 1 86.56 105 ARG A CA 1
ATOM 795 C C . ARG A 1 105 ? -0.623 -0.1 -14.219 1 86.56 105 ARG A C 1
ATOM 797 O O . ARG A 1 105 ? 0.337 0.171 -13.492 1 86.56 105 ARG A O 1
ATOM 804 N N . PRO A 1 106 ? -0.527 -0.358 -15.477 1 79.75 106 PRO A N 1
ATOM 805 C CA . PRO A 1 106 ? 0.806 -0.351 -16.078 1 79.75 106 PRO A CA 1
ATOM 806 C C . PRO A 1 106 ? 1.519 0.991 -15.93 1 79.75 106 PRO A C 1
ATOM 808 O O . PRO A 1 106 ? 2.748 1.034 -15.844 1 79.75 106 PRO A O 1
ATOM 811 N N . ASP A 1 107 ? 0.806 2.047 -15.859 1 84 107 ASP A N 1
ATOM 812 C CA . ASP A 1 107 ? 1.421 3.371 -15.844 1 84 107 ASP A CA 1
ATOM 813 C C . ASP A 1 107 ? 1.562 3.889 -14.414 1 84 107 ASP A C 1
ATOM 815 O O . ASP A 1 107 ? 1.864 5.062 -14.195 1 84 107 ASP A O 1
ATOM 819 N N . HIS A 1 108 ? 1.292 3.057 -13.531 1 90.06 108 HIS A N 1
ATOM 820 C CA . HIS A 1 108 ? 1.417 3.434 -12.125 1 90.06 108 HIS A CA 1
ATOM 821 C C . HIS A 1 108 ? 2.473 2.59 -11.422 1 90.06 108 HIS A C 1
ATOM 823 O O . HIS A 1 108 ? 2.508 1.368 -11.586 1 90.06 108 HIS A O 1
ATOM 829 N N . PRO A 1 109 ? 3.26 3.182 -10.586 1 89.88 109 PRO A N 1
ATOM 830 C CA . PRO A 1 109 ? 4.387 2.436 -10.023 1 89.88 109 PRO A CA 1
ATOM 831 C C . PRO A 1 109 ? 3.98 1.549 -8.852 1 89.88 109 PRO A C 1
ATOM 833 O O . PRO A 1 109 ? 4.715 0.631 -8.477 1 89.88 109 PRO A O 1
ATOM 836 N N . VAL A 1 110 ? 2.818 1.813 -8.25 1 92.94 110 VAL A N 1
ATOM 837 C CA . VAL A 1 110 ? 2.404 1.086 -7.055 1 92.94 110 VAL A CA 1
ATOM 838 C C . VAL A 1 110 ? 1.399 -0 -7.434 1 92.94 110 VAL A C 1
ATOM 840 O O . VAL A 1 110 ? 0.502 0.232 -8.242 1 92.94 110 VAL A O 1
ATOM 843 N N . GLU A 1 111 ? 1.552 -1.129 -6.871 1 92.06 111 GLU A N 1
ATOM 844 C CA . GLU A 1 111 ? 0.591 -2.227 -6.922 1 92.06 111 GLU A CA 1
ATOM 845 C C . GLU A 1 111 ? 0.111 -2.607 -5.527 1 92.06 111 GLU A C 1
ATOM 847 O O . GLU A 1 111 ? 0.89 -2.59 -4.57 1 92.06 111 GLU A O 1
ATOM 852 N N . LEU A 1 112 ? -1.166 -2.914 -5.391 1 95.25 112 LEU A N 1
ATOM 853 C CA . LEU A 1 112 ? -1.74 -3.377 -4.133 1 95.25 112 LEU A CA 1
ATOM 854 C C . LEU A 1 112 ? -2.391 -4.746 -4.301 1 95.25 112 LEU A C 1
ATOM 856 O O . LEU A 1 112 ? -3.176 -4.953 -5.227 1 95.25 112 LEU A O 1
ATOM 860 N N . VAL A 1 113 ? -2.051 -5.602 -3.406 1 94.56 113 VAL A N 1
ATOM 861 C CA . VAL A 1 113 ? -2.6 -6.953 -3.402 1 94.56 113 VAL A CA 1
ATOM 862 C C . VAL A 1 113 ? -3.09 -7.309 -2.002 1 94.56 113 VAL A C 1
ATOM 864 O O . VAL A 1 113 ? -2.426 -7.004 -1.009 1 94.56 113 VAL A O 1
ATOM 867 N N . GLN A 1 114 ? -4.23 -7.867 -1.934 1 96.81 114 GLN A N 1
ATOM 868 C CA . GLN A 1 114 ? -4.684 -8.445 -0.674 1 96.81 114 GLN A CA 1
ATOM 869 C C . GLN A 1 114 ? -4.625 -9.969 -0.718 1 96.81 114 GLN A C 1
ATOM 871 O O . GLN A 1 114 ? -5.094 -10.586 -1.678 1 96.81 114 GLN A O 1
ATOM 876 N N . VAL A 1 115 ? -4.047 -10.547 0.275 1 96.31 115 VAL A N 1
ATOM 877 C CA . VAL A 1 115 ? -3.887 -12 0.332 1 96.31 115 VAL A CA 1
ATOM 878 C C . VAL A 1 115 ? -4.59 -12.547 1.569 1 96.31 115 VAL A C 1
ATOM 880 O O . VAL A 1 115 ? -4.531 -11.945 2.645 1 96.31 115 VAL A O 1
ATOM 883 N N . THR A 1 116 ? -5.246 -13.609 1.455 1 97.75 116 THR A N 1
ATOM 884 C CA . THR A 1 116 ? -5.723 -14.398 2.59 1 97.75 116 THR A CA 1
ATOM 885 C C . THR A 1 116 ? -5.051 -15.766 2.625 1 97.75 116 THR A C 1
ATOM 887 O O . THR A 1 116 ? -5.18 -16.547 1.684 1 97.75 116 THR A O 1
ATOM 890 N N . MET A 1 117 ? -4.32 -16.031 3.652 1 97.25 117 MET A N 1
ATOM 891 C CA . MET A 1 117 ? -3.631 -17.297 3.895 1 97.25 117 MET A CA 1
ATOM 892 C C . MET A 1 117 ? -4.438 -18.188 4.84 1 97.25 117 MET A C 1
ATOM 894 O O . MET A 1 117 ? -4.762 -17.781 5.957 1 97.25 117 MET A O 1
ATOM 898 N N . PRO A 1 118 ? -4.844 -19.375 4.395 1 96.94 118 PRO A N 1
ATOM 899 C CA . PRO A 1 118 ? -5.617 -20.25 5.266 1 96.94 118 PRO A CA 1
ATOM 900 C C . PRO A 1 118 ? -4.809 -20.781 6.453 1 96.94 118 PRO A C 1
ATOM 902 O O . PRO A 1 118 ? -3.586 -20.625 6.48 1 96.94 118 PRO A O 1
ATOM 905 N N . PRO A 1 119 ? -5.602 -21.344 7.473 1 97.31 119 PRO A N 1
ATOM 906 C CA . PRO A 1 119 ? -4.895 -21.953 8.602 1 97.31 119 PRO A CA 1
ATOM 907 C C . PRO A 1 119 ? -3.879 -23.016 8.156 1 97.31 119 PRO A C 1
ATOM 909 O O . PRO A 1 119 ? -4.207 -23.891 7.355 1 97.31 119 PRO A O 1
ATOM 912 N N . GLY A 1 120 ? -2.646 -22.844 8.594 1 95.69 120 GLY A N 1
ATOM 913 C CA . GLY A 1 120 ? -1.604 -23.797 8.281 1 95.69 120 GLY A CA 1
ATOM 914 C C . GLY A 1 120 ? -1.014 -23.609 6.895 1 95.69 120 GLY A C 1
ATOM 915 O O . GLY A 1 120 ? -0.093 -24.328 6.5 1 95.69 120 GLY A O 1
ATOM 916 N N . GLY A 1 121 ? -1.504 -22.594 6.207 1 94.31 121 GLY A N 1
ATOM 917 C CA . GLY A 1 121 ? -1.052 -22.375 4.848 1 94.31 121 GLY A CA 1
ATOM 918 C C . GLY A 1 121 ? 0.312 -21.703 4.773 1 94.31 121 GLY A C 1
ATOM 919 O O . GLY A 1 121 ? 0.742 -21.047 5.727 1 94.31 121 GLY A O 1
ATOM 920 N N . GLN A 1 122 ? 0.969 -21.938 3.551 1 92.81 122 GLN A N 1
ATOM 921 C CA . GLN A 1 122 ? 2.26 -21.297 3.322 1 92.81 122 GLN A CA 1
ATOM 922 C C . GLN A 1 122 ? 2.508 -21.078 1.833 1 92.81 122 GLN A C 1
ATOM 924 O O . GLN A 1 122 ? 1.946 -21.781 0.993 1 92.81 122 GLN A O 1
ATOM 929 N N . ALA A 1 123 ? 3.264 -20.078 1.564 1 89.5 123 ALA A N 1
ATOM 930 C CA . ALA A 1 123 ? 3.748 -19.797 0.214 1 89.5 123 ALA A CA 1
ATOM 931 C C . ALA A 1 123 ? 5.262 -19.609 0.205 1 89.5 123 ALA A C 1
ATOM 933 O O . ALA A 1 123 ? 5.797 -18.844 1.019 1 89.5 123 ALA A O 1
ATOM 934 N N . ALA A 1 124 ? 5.902 -20.328 -0.675 1 88.31 124 ALA A N 1
ATOM 935 C CA . ALA A 1 124 ? 7.336 -20.156 -0.896 1 88.31 124 ALA A CA 1
ATOM 936 C C . ALA A 1 124 ? 7.609 -19.438 -2.213 1 88.31 124 ALA A C 1
ATOM 938 O O . ALA A 1 124 ? 7.172 -19.891 -3.275 1 88.31 124 ALA A O 1
ATOM 939 N N . LEU A 1 125 ? 8.266 -18.328 -2.076 1 85.5 125 LEU A N 1
ATOM 940 C CA . LEU A 1 125 ? 8.586 -17.531 -3.254 1 85.5 125 LEU A CA 1
ATOM 941 C C . LEU A 1 125 ? 10.094 -17.375 -3.404 1 85.5 125 LEU A C 1
ATOM 943 O O . LEU A 1 125 ? 10.773 -16.953 -2.463 1 85.5 125 LEU A O 1
ATOM 947 N N . PRO A 1 126 ? 10.578 -17.656 -4.594 1 85.44 126 PRO A N 1
ATOM 948 C CA . PRO A 1 126 ? 12.023 -17.547 -4.793 1 85.44 126 PRO A CA 1
ATOM 949 C C . PRO A 1 126 ? 12.5 -16.109 -4.867 1 85.44 126 PRO A C 1
ATOM 951 O O . PRO A 1 126 ? 11.695 -15.195 -5.102 1 85.44 126 PRO A O 1
ATOM 954 N N . ALA A 1 127 ? 13.828 -15.953 -4.723 1 87 127 ALA A N 1
ATOM 955 C CA . ALA A 1 127 ? 14.453 -14.633 -4.789 1 87 127 ALA A CA 1
ATOM 956 C C . ALA A 1 127 ? 14.125 -13.93 -6.102 1 87 127 ALA A C 1
ATOM 958 O O . ALA A 1 127 ? 13.977 -12.711 -6.141 1 87 127 ALA A O 1
ATOM 959 N N . SER A 1 128 ? 14.008 -14.641 -7.121 1 80.69 128 SER A N 1
ATOM 960 C CA . SER A 1 128 ? 13.773 -14.086 -8.453 1 80.69 128 SER A CA 1
ATOM 961 C C . SER A 1 128 ? 12.414 -13.391 -8.523 1 80.69 128 SER A C 1
ATOM 963 O O . SER A 1 128 ? 12.227 -12.477 -9.336 1 80.69 128 SER A O 1
ATOM 965 N N . SER A 1 129 ? 11.445 -13.797 -7.637 1 79 129 SER A N 1
ATOM 966 C CA . SER A 1 129 ? 10.125 -13.18 -7.578 1 79 129 SER A CA 1
ATOM 967 C C . SER A 1 129 ? 10.219 -11.703 -7.203 1 79 129 SER A C 1
ATOM 969 O O . SER A 1 129 ? 9.297 -10.93 -7.473 1 79 129 SER A O 1
ATOM 971 N N . TYR A 1 130 ? 11.359 -11.367 -6.625 1 82.5 130 TYR A N 1
ATOM 972 C CA . TYR A 1 130 ? 11.469 -10.047 -6.023 1 82.5 130 TYR A CA 1
ATOM 973 C C . TYR A 1 130 ? 12.578 -9.234 -6.688 1 82.5 130 TYR A C 1
ATOM 975 O O . TYR A 1 130 ? 12.953 -8.164 -6.199 1 82.5 130 TYR A O 1
ATOM 983 N N . ALA A 1 131 ? 13.062 -9.758 -7.758 1 81.25 131 ALA A N 1
ATOM 984 C CA . ALA A 1 131 ? 14.227 -9.156 -8.398 1 81.25 131 ALA A CA 1
ATOM 985 C C . ALA A 1 131 ? 13.922 -7.754 -8.906 1 81.25 131 ALA A C 1
ATOM 987 O O . ALA A 1 131 ? 14.789 -6.879 -8.898 1 81.25 131 ALA A O 1
ATOM 988 N N . LEU A 1 132 ? 12.617 -7.508 -9.227 1 80.62 132 LEU A N 1
ATOM 989 C CA . LEU A 1 132 ? 12.32 -6.242 -9.883 1 80.62 132 LEU A CA 1
ATOM 990 C C . LEU A 1 132 ? 11.32 -5.434 -9.062 1 80.62 132 LEU A C 1
ATOM 992 O O . LEU A 1 132 ? 10.688 -4.508 -9.586 1 80.62 132 LEU A O 1
ATOM 996 N N . ILE A 1 133 ? 11.18 -5.867 -7.832 1 87.31 133 ILE A N 1
ATOM 997 C CA . ILE A 1 133 ? 10.188 -5.156 -7.027 1 87.31 133 ILE A CA 1
ATOM 998 C C . ILE A 1 133 ? 10.727 -4.957 -5.609 1 87.31 133 ILE A C 1
ATOM 1000 O O . ILE A 1 133 ? 11.648 -5.66 -5.184 1 87.31 133 ILE A O 1
ATOM 1004 N N . ARG A 1 134 ? 10.273 -3.982 -4.926 1 91.81 134 ARG A N 1
ATOM 1005 C CA . ARG A 1 134 ? 10.336 -3.826 -3.479 1 91.81 134 ARG A CA 1
ATOM 1006 C C . ARG A 1 134 ? 8.938 -3.816 -2.865 1 91.81 134 ARG A C 1
ATOM 1008 O O . ARG A 1 134 ? 8.016 -3.217 -3.42 1 91.81 134 ARG A O 1
ATOM 1015 N N . GLN A 1 135 ? 8.805 -4.629 -1.727 1 93.56 135 GLN A N 1
ATOM 1016 C CA . GLN A 1 135 ? 7.434 -4.715 -1.233 1 93.56 135 GLN A CA 1
ATOM 1017 C C . GLN A 1 135 ? 7.391 -4.594 0.287 1 93.56 135 GLN A C 1
ATOM 1019 O O . GLN A 1 135 ? 8.406 -4.773 0.96 1 93.56 135 GLN A O 1
ATOM 1024 N N . VAL A 1 136 ? 6.273 -4.199 0.774 1 96.12 136 VAL A N 1
ATOM 1025 C CA . VAL A 1 136 ? 5.922 -4.152 2.189 1 96.12 136 VAL A CA 1
ATOM 1026 C C . VAL A 1 136 ? 4.629 -4.938 2.424 1 96.12 136 VAL A C 1
ATOM 1028 O O . VAL A 1 136 ? 3.742 -4.953 1.569 1 96.12 136 VAL A O 1
ATOM 1031 N N . ILE A 1 137 ? 4.594 -5.625 3.541 1 97.19 137 ILE A N 1
ATOM 1032 C CA . ILE A 1 137 ? 3.381 -6.328 3.945 1 97.19 137 ILE A CA 1
ATOM 1033 C C . ILE A 1 137 ? 2.801 -5.676 5.199 1 97.19 137 ILE A C 1
ATOM 1035 O O . ILE A 1 137 ? 3.545 -5.219 6.07 1 97.19 137 ILE A O 1
ATOM 1039 N N . GLN A 1 138 ? 1.541 -5.609 5.246 1 98.25 138 GLN A N 1
ATOM 1040 C CA . GLN A 1 138 ? 0.826 -5.254 6.469 1 98.25 138 GLN A CA 1
ATOM 1041 C C . GLN A 1 138 ? -0.239 -6.293 6.805 1 98.25 138 GLN A C 1
ATOM 1043 O O . GLN A 1 138 ? -1.129 -6.562 5.996 1 98.25 138 GLN A O 1
ATOM 1048 N N . VAL A 1 139 ? -0.148 -6.852 8.008 1 98.69 139 VAL A N 1
ATOM 1049 C CA . VAL A 1 139 ? -1.16 -7.812 8.43 1 98.69 139 VAL A CA 1
ATOM 1050 C C . VAL A 1 139 ? -2.432 -7.07 8.852 1 98.69 139 VAL A C 1
ATOM 1052 O O . VAL A 1 139 ? -2.391 -6.191 9.711 1 98.69 139 VAL A O 1
ATOM 1055 N N . GLN A 1 140 ? -3.473 -7.398 8.195 1 97.69 140 GLN A N 1
ATOM 1056 C CA . GLN A 1 140 ? -4.75 -6.777 8.523 1 97.69 140 GLN A CA 1
ATOM 1057 C C . GLN A 1 140 ? -5.469 -7.547 9.625 1 97.69 140 GLN A C 1
ATOM 1059 O O . GLN A 1 140 ? -6.062 -6.941 10.523 1 97.69 140 GLN A O 1
ATOM 1064 N N . SER A 1 141 ? -5.484 -8.82 9.578 1 97.94 141 SER A N 1
ATOM 1065 C CA . SER A 1 141 ? -6.039 -9.703 10.594 1 97.94 141 SER A CA 1
ATOM 1066 C C . SER A 1 141 ? -5.273 -11.016 10.664 1 97.94 141 SER A C 1
ATOM 1068 O O . SER A 1 141 ? -4.746 -11.492 9.648 1 97.94 141 SER A O 1
ATOM 1070 N N . GLY A 1 142 ? -5.234 -11.57 11.875 1 98.12 142 GLY A N 1
ATOM 1071 C CA . GLY A 1 142 ? -4.516 -12.82 12.078 1 98.12 142 GLY A CA 1
ATOM 1072 C C . GLY A 1 142 ? -3.037 -12.617 12.359 1 98.12 142 GLY A C 1
ATOM 1073 O O . GLY A 1 142 ? -2.639 -11.586 12.906 1 98.12 142 GLY A O 1
ATOM 1074 N N . GLN A 1 143 ? -2.33 -13.734 12.156 1 98.25 143 GLN A N 1
ATOM 1075 C CA . GLN A 1 143 ? -0.888 -13.742 12.375 1 98.25 143 GLN A CA 1
ATOM 1076 C C . GLN A 1 143 ? -0.156 -14.367 11.188 1 98.25 143 GLN A C 1
ATOM 1078 O O . GLN A 1 143 ? -0.701 -15.227 10.5 1 98.25 143 GLN A O 1
ATOM 1083 N N . LEU A 1 144 ? 1.083 -13.852 11.016 1 98.12 144 LEU A N 1
ATOM 1084 C CA . LEU A 1 144 ? 1.872 -14.305 9.875 1 98.12 144 LEU A CA 1
ATOM 1085 C C . LEU A 1 144 ? 3.338 -14.469 10.258 1 98.12 144 LEU A C 1
ATOM 1087 O O . LEU A 1 144 ? 3.871 -13.688 11.047 1 98.12 144 LEU A O 1
ATOM 1091 N N . THR A 1 145 ? 3.945 -15.477 9.758 1 98.19 145 THR A N 1
ATOM 1092 C CA . THR A 1 145 ? 5.387 -15.656 9.875 1 98.19 145 THR A CA 1
ATOM 1093 C C . THR A 1 145 ? 6.062 -15.516 8.516 1 98.19 145 THR A C 1
ATOM 1095 O O . THR A 1 145 ? 5.684 -16.188 7.555 1 98.19 145 THR A O 1
ATOM 1098 N N . VAL A 1 146 ? 7.035 -14.602 8.445 1 97.75 146 VAL A N 1
ATOM 1099 C CA . VAL A 1 146 ? 7.785 -14.383 7.215 1 97.75 146 VAL A CA 1
ATOM 1100 C C . VAL A 1 146 ? 9.258 -14.727 7.438 1 97.75 146 VA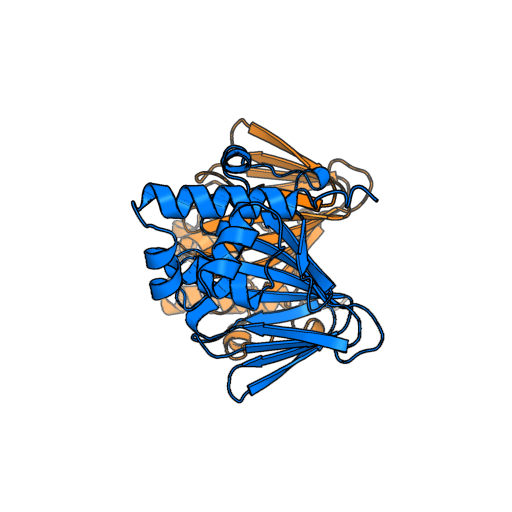L A C 1
ATOM 1102 O O . VAL A 1 146 ? 9.906 -14.156 8.32 1 97.75 146 VAL A O 1
ATOM 1105 N N . THR A 1 147 ? 9.734 -15.633 6.633 1 96.38 147 THR A N 1
ATOM 1106 C CA . THR A 1 147 ? 11.148 -15.992 6.672 1 96.38 147 THR A CA 1
ATOM 1107 C C . THR A 1 147 ? 11.852 -15.539 5.395 1 96.38 147 THR A C 1
ATOM 1109 O O . THR A 1 147 ? 11.492 -15.969 4.297 1 96.38 147 THR A O 1
ATOM 1112 N N . GLU A 1 148 ? 12.703 -14.656 5.543 1 92.31 148 GLU A N 1
ATOM 1113 C CA . GLU A 1 148 ? 13.555 -14.172 4.453 1 92.31 148 GLU A CA 1
ATOM 1114 C C . GLU A 1 148 ? 15 -14.633 4.637 1 92.31 148 GLU A C 1
ATOM 1116 O O . GLU A 1 148 ? 15.703 -14.133 5.516 1 92.31 148 GLU A O 1
ATOM 1121 N N . GLY A 1 149 ? 15.375 -15.531 3.707 1 85.44 149 GLY A N 1
ATOM 1122 C CA . GLY A 1 149 ? 16.688 -16.109 3.93 1 85.44 149 GLY A CA 1
ATOM 1123 C C . GLY A 1 149 ? 16.844 -16.734 5.297 1 85.44 149 GLY A C 1
ATOM 1124 O O . GLY A 1 149 ? 16.109 -17.656 5.645 1 85.44 149 GLY A O 1
ATOM 1125 N N . GLY A 1 150 ? 17.562 -16.156 6.184 1 83.75 150 GLY A N 1
ATOM 1126 C CA . GLY A 1 150 ? 17.828 -16.688 7.512 1 83.75 150 GLY A CA 1
ATOM 1127 C C . GLY A 1 150 ? 17.125 -15.93 8.617 1 83.75 150 GLY A C 1
ATOM 1128 O O . GLY A 1 150 ? 17.141 -16.359 9.773 1 83.75 150 GLY A O 1
ATOM 1129 N N . ASP A 1 151 ? 16.422 -14.922 8.305 1 91.56 151 ASP A N 1
ATOM 1130 C CA . ASP A 1 151 ? 15.742 -14.086 9.281 1 91.56 151 ASP A CA 1
ATOM 1131 C C . ASP A 1 151 ? 14.25 -14.398 9.336 1 91.56 151 ASP A C 1
ATOM 1133 O O . ASP A 1 151 ? 13.594 -14.5 8.297 1 91.56 151 ASP A O 1
ATOM 1137 N N . THR A 1 152 ? 13.75 -14.594 10.586 1 96.31 152 THR A N 1
ATOM 1138 C CA . THR A 1 152 ? 12.336 -14.883 10.75 1 96.31 152 THR A CA 1
ATOM 1139 C C . THR A 1 152 ? 11.625 -13.742 11.477 1 96.31 152 THR A C 1
ATOM 1141 O O . THR A 1 152 ? 12.094 -13.281 12.523 1 96.31 152 THR A O 1
ATOM 1144 N N . HIS A 1 153 ? 10.5 -13.305 10.969 1 97.31 153 HIS A N 1
ATOM 1145 C CA . HIS A 1 153 ? 9.664 -12.266 11.555 1 97.31 153 HIS A CA 1
ATOM 1146 C C . HIS A 1 153 ? 8.258 -12.789 11.852 1 97.31 153 HIS A C 1
ATOM 1148 O O . HIS A 1 153 ? 7.625 -13.398 10.992 1 97.31 153 HIS A O 1
ATOM 1154 N N . HIS A 1 154 ? 7.824 -12.562 13.016 1 98 154 HIS A N 1
ATOM 1155 C CA . HIS A 1 154 ? 6.453 -12.875 13.406 1 98 154 HIS A CA 1
ATOM 1156 C C . HIS A 1 154 ? 5.594 -11.617 13.438 1 98 154 HIS A C 1
ATOM 1158 O O . HIS A 1 154 ? 5.879 -10.68 14.188 1 98 154 HIS A O 1
ATOM 1164 N N . LEU A 1 155 ? 4.555 -11.648 12.68 1 98.19 155 LEU A N 1
ATOM 1165 C CA . LEU A 1 155 ? 3.719 -10.461 12.547 1 98.19 155 LEU A CA 1
ATOM 1166 C C . LEU A 1 155 ? 2.326 -10.719 13.117 1 98.19 155 LEU A C 1
ATOM 1168 O O . LEU A 1 155 ? 1.752 -11.789 12.914 1 98.19 155 LEU A O 1
ATOM 1172 N N . HIS A 1 156 ? 1.822 -9.734 13.82 1 98.12 156 HIS A N 1
ATOM 1173 C CA . HIS A 1 156 ? 0.444 -9.711 14.289 1 98.12 156 HIS A CA 1
ATOM 1174 C C . HIS A 1 156 ? -0.375 -8.664 13.555 1 98.12 156 HIS A C 1
ATOM 1176 O O . HIS A 1 156 ? 0.171 -7.879 12.773 1 98.12 156 HIS A O 1
ATOM 1182 N N . ALA A 1 157 ? -1.694 -8.703 13.82 1 98.25 157 ALA A N 1
ATOM 1183 C CA . ALA A 1 157 ? -2.574 -7.734 13.18 1 98.25 157 ALA A CA 1
ATOM 1184 C C . ALA A 1 157 ? -2.062 -6.309 13.375 1 98.25 157 ALA A C 1
ATOM 1186 O O . ALA A 1 157 ? -1.733 -5.914 14.5 1 98.25 157 ALA A O 1
ATOM 1187 N N . GLY A 1 158 ? -1.907 -5.605 12.258 1 97.38 158 GLY A N 1
ATOM 1188 C CA . GLY A 1 158 ? -1.463 -4.219 12.297 1 97.38 158 GLY A CA 1
ATOM 1189 C C . GLY A 1 158 ? 0.025 -4.062 12.039 1 97.38 158 GLY A C 1
ATOM 1190 O O . GLY A 1 158 ? 0.49 -2.975 11.703 1 97.38 158 GLY A O 1
ATOM 1191 N N . ASP A 1 159 ? 0.846 -5.117 12.242 1 97.88 159 ASP A N 1
ATOM 1192 C CA . ASP A 1 159 ? 2.285 -5.055 12 1 97.88 159 ASP A CA 1
ATOM 1193 C C . ASP A 1 159 ? 2.588 -4.938 10.508 1 97.88 159 ASP A C 1
ATOM 1195 O O . ASP A 1 159 ? 1.806 -5.395 9.68 1 97.88 159 ASP A O 1
ATOM 1199 N N . SER A 1 160 ? 3.684 -4.262 10.211 1 97.94 160 SER A N 1
ATOM 1200 C CA . SER A 1 160 ? 4.145 -4.176 8.828 1 97.94 160 SER A CA 1
ATOM 1201 C C . SER A 1 160 ? 5.617 -4.555 8.711 1 97.94 160 SER A C 1
ATOM 1203 O O . SER A 1 160 ? 6.383 -4.391 9.664 1 97.94 160 SER A O 1
ATOM 1205 N N . LEU A 1 161 ? 5.992 -5.137 7.598 1 97.38 161 LEU A N 1
ATOM 1206 C CA . LEU A 1 161 ? 7.355 -5.578 7.324 1 97.38 161 LEU A CA 1
ATOM 1207 C C . LEU A 1 161 ? 7.805 -5.141 5.934 1 97.38 161 LEU A C 1
ATOM 1209 O O . LEU A 1 161 ? 7.191 -5.52 4.934 1 97.38 161 LEU A O 1
ATOM 1213 N N . GLY A 1 162 ? 8.789 -4.32 5.871 1 96 162 GLY A N 1
ATOM 1214 C CA . GLY A 1 162 ? 9.453 -4.043 4.605 1 96 162 GLY A CA 1
ATOM 1215 C C . GLY A 1 162 ? 10.477 -5.098 4.223 1 96 162 GLY A C 1
ATOM 1216 O O . GLY A 1 162 ? 11.375 -5.41 5.004 1 96 162 GLY A O 1
ATOM 1217 N N . PHE A 1 163 ? 10.281 -5.625 3.047 1 93.44 163 PHE A N 1
ATOM 1218 C CA . PHE A 1 163 ? 11.211 -6.66 2.607 1 93.44 163 PHE A CA 1
ATOM 1219 C C . PHE A 1 163 ? 12.578 -6.062 2.287 1 93.44 163 PHE A C 1
ATOM 1221 O O . PHE A 1 163 ? 12.672 -4.902 1.88 1 93.44 163 PHE A O 1
ATOM 1228 N N . GLY A 1 164 ? 13.656 -6.84 2.518 1 88.88 164 GLY A N 1
ATOM 1229 C CA . GLY A 1 164 ? 15.016 -6.473 2.158 1 88.88 164 GLY A CA 1
ATOM 1230 C C . GLY A 1 164 ? 15.367 -6.812 0.723 1 88.88 164 GLY A C 1
ATOM 1231 O O . GLY A 1 164 ? 14.484 -6.906 -0.133 1 88.88 164 GLY A O 1
ATOM 1232 N N . PRO A 1 165 ? 16.641 -6.871 0.458 1 88.12 165 PRO A N 1
ATOM 1233 C CA . PRO A 1 165 ? 17.047 -7.328 -0.87 1 88.12 165 PRO A CA 1
ATOM 1234 C C . PRO A 1 165 ? 16.453 -8.688 -1.241 1 88.12 165 PRO A C 1
ATOM 1236 O O . PRO A 1 165 ? 16.031 -9.438 -0.362 1 88.12 165 PRO A O 1
ATOM 1239 N N . PRO A 1 166 ? 16.453 -8.922 -2.518 1 88.81 166 PRO A N 1
ATOM 1240 C CA . PRO A 1 166 ? 15.859 -10.188 -2.967 1 88.81 166 PRO A CA 1
ATOM 1241 C C . PRO A 1 166 ? 16.469 -11.398 -2.268 1 88.81 166 PRO A C 1
ATOM 1243 O O . PRO A 1 166 ? 17.688 -11.523 -2.174 1 88.81 166 PRO A O 1
ATOM 1246 N N . ALA A 1 167 ? 15.672 -12.266 -1.777 1 91.75 167 ALA A N 1
ATOM 1247 C CA . ALA A 1 167 ? 16 -13.523 -1.116 1 91.75 167 ALA A CA 1
ATOM 1248 C C . ALA A 1 167 ? 14.844 -14.508 -1.217 1 91.75 167 ALA A C 1
ATOM 1250 O O . ALA A 1 167 ? 13.727 -14.133 -1.579 1 91.75 167 ALA A O 1
ATOM 1251 N N . ASP A 1 168 ? 15.195 -15.758 -0.956 1 92.25 168 ASP A N 1
ATOM 1252 C CA . ASP A 1 168 ? 14.102 -16.719 -0.833 1 92.25 168 ASP A CA 1
ATOM 1253 C C . ASP A 1 168 ? 13.211 -16.391 0.367 1 92.25 168 ASP A C 1
ATOM 1255 O O . ASP A 1 168 ? 13.719 -16.078 1.444 1 92.25 168 ASP A O 1
ATOM 1259 N N . VAL A 1 169 ? 11.906 -16.484 0.162 1 93.56 169 VAL A N 1
ATOM 1260 C CA . VAL A 1 169 ? 10.977 -16.078 1.21 1 93.56 169 VAL A CA 1
ATOM 1261 C C . VAL A 1 169 ? 9.93 -17.172 1.427 1 93.56 169 VAL A C 1
ATOM 1263 O O . VAL A 1 169 ? 9.438 -17.781 0.467 1 93.56 169 VAL A O 1
ATOM 1266 N N . ILE A 1 170 ? 9.695 -17.422 2.672 1 94.12 170 ILE A N 1
ATOM 1267 C CA . ILE A 1 170 ? 8.547 -18.234 3.041 1 94.12 170 ILE A CA 1
ATOM 1268 C C . ILE A 1 170 ? 7.559 -17.406 3.855 1 94.12 170 ILE A C 1
ATOM 1270 O O . ILE A 1 170 ? 7.93 -16.812 4.871 1 94.12 170 ILE A O 1
ATOM 1274 N N . ILE A 1 171 ? 6.367 -17.344 3.414 1 95.5 171 ILE A N 1
ATOM 1275 C CA . ILE A 1 171 ? 5.281 -16.703 4.152 1 95.5 171 ILE A CA 1
ATOM 1276 C C . ILE A 1 171 ? 4.301 -17.766 4.645 1 95.5 171 ILE A C 1
ATOM 1278 O O . ILE A 1 171 ? 3.738 -18.516 3.848 1 95.5 171 ILE A O 1
ATOM 1282 N N . ALA A 1 172 ? 4.059 -17.781 5.973 1 96.88 172 ALA A N 1
ATOM 1283 C CA . ALA A 1 172 ? 3.293 -18.891 6.523 1 96.88 172 ALA A CA 1
ATOM 1284 C C . ALA A 1 172 ? 2.309 -18.406 7.586 1 96.88 172 ALA A C 1
ATOM 1286 O O . ALA A 1 172 ? 2.602 -17.469 8.328 1 96.88 172 ALA A O 1
ATOM 1287 N N . ASN A 1 173 ? 1.153 -18.969 7.594 1 98.12 173 ASN A N 1
ATOM 1288 C CA . ASN A 1 173 ? 0.18 -18.891 8.68 1 98.12 173 ASN A CA 1
ATOM 1289 C C . ASN A 1 173 ? 0.156 -20.172 9.5 1 98.12 173 ASN A C 1
ATOM 1291 O O . ASN A 1 173 ? -0.505 -21.141 9.133 1 98.12 173 ASN A O 1
ATOM 1295 N N . THR A 1 174 ? 0.791 -20.125 10.641 1 96.25 174 THR A N 1
ATOM 1296 C CA . THR A 1 174 ? 0.917 -21.344 11.438 1 96.25 174 THR A CA 1
ATOM 1297 C C . THR A 1 174 ? -0.216 -21.438 12.453 1 96.25 174 THR A C 1
ATOM 1299 O O . THR A 1 174 ? -0.169 -22.266 13.367 1 96.25 174 THR A O 1
ATOM 1302 N N . THR A 1 175 ? -1.161 -20.547 12.391 1 97.56 175 THR A N 1
ATOM 1303 C CA . THR A 1 175 ? -2.244 -20.516 13.359 1 97.56 175 THR A CA 1
ATOM 1304 C C . THR A 1 175 ? -3.453 -21.297 12.859 1 97.56 175 THR A C 1
ATOM 1306 O O . THR A 1 175 ? -3.422 -21.859 11.758 1 97.56 175 THR A O 1
ATOM 1309 N N . ALA A 1 176 ? -4.547 -21.375 13.688 1 97.56 176 ALA A N 1
ATOM 1310 C CA . ALA A 1 176 ? -5.762 -22.109 13.367 1 97.56 176 ALA A CA 1
ATOM 1311 C C . ALA A 1 176 ? -6.809 -21.203 12.727 1 97.56 176 ALA A C 1
ATOM 1313 O O . ALA A 1 176 ? -7.926 -21.641 12.438 1 97.56 176 ALA A O 1
ATOM 1314 N N . HIS A 1 177 ? -6.473 -19.938 12.5 1 97.56 177 HIS A N 1
ATOM 1315 C CA . HIS A 1 177 ? -7.367 -18.969 11.891 1 97.56 177 HIS A CA 1
ATOM 1316 C C . HIS A 1 177 ? -6.734 -18.344 10.648 1 97.56 177 HIS A C 1
ATOM 1318 O O . HIS A 1 177 ? -5.512 -18.219 10.562 1 97.56 177 HIS A O 1
ATOM 1324 N N . PRO A 1 178 ? -7.562 -17.984 9.672 1 98.12 178 PRO A N 1
ATOM 1325 C CA . PRO A 1 178 ? -6.992 -17.344 8.484 1 98.12 178 PRO A CA 1
ATOM 1326 C C . PRO A 1 178 ? -6.273 -16.031 8.805 1 98.12 178 PRO A C 1
ATOM 1328 O O . PRO A 1 178 ? -6.582 -15.391 9.812 1 98.12 178 PRO A O 1
ATOM 1331 N N . CYS A 1 179 ? -5.281 -15.742 8.016 1 98.38 179 CYS A N 1
ATOM 1332 C CA . CYS A 1 179 ? -4.582 -14.469 8.078 1 98.38 179 CYS A CA 1
ATOM 1333 C C . CYS A 1 179 ? -4.801 -13.664 6.801 1 98.38 179 CYS A C 1
ATOM 1335 O O . CYS A 1 179 ? -4.605 -14.18 5.695 1 98.38 179 CYS A O 1
ATOM 1337 N N . THR A 1 180 ? -5.27 -12.43 6.91 1 98.38 180 THR A N 1
ATOM 1338 C CA . THR A 1 180 ? -5.398 -11.516 5.781 1 98.38 180 THR A CA 1
ATOM 1339 C C . THR A 1 180 ? -4.363 -10.398 5.875 1 98.38 180 THR A C 1
ATOM 1341 O O . THR A 1 180 ? -4.176 -9.805 6.938 1 98.38 180 THR A O 1
ATOM 1344 N N . TYR A 1 181 ? -3.646 -10.227 4.727 1 97.81 181 TYR A N 1
ATOM 1345 C CA . TYR A 1 181 ? -2.631 -9.18 4.727 1 97.81 181 TYR A CA 1
ATOM 1346 C C . TYR A 1 181 ? -2.574 -8.477 3.379 1 97.81 181 TYR A C 1
ATOM 1348 O O . TYR A 1 181 ? -3 -9.023 2.361 1 97.81 181 TYR A O 1
ATOM 1356 N N . LEU A 1 182 ? -2.141 -7.211 3.457 1 97.81 182 LEU A N 1
ATOM 1357 C CA . LEU A 1 182 ? -1.93 -6.383 2.275 1 97.81 182 LEU A CA 1
ATOM 1358 C C . LEU A 1 182 ? -0.466 -6.406 1.85 1 97.81 182 LEU A C 1
ATOM 1360 O O . LEU A 1 182 ? 0.432 -6.379 2.695 1 97.81 182 LEU A O 1
ATOM 1364 N N . VAL A 1 183 ? -0.236 -6.473 0.574 1 96.12 183 VAL A N 1
ATOM 1365 C CA . VAL A 1 183 ? 1.088 -6.301 -0.015 1 96.12 183 VAL A CA 1
ATOM 1366 C C . VAL A 1 183 ? 1.102 -5.055 -0.898 1 96.12 183 VAL A C 1
ATOM 1368 O O . VAL A 1 183 ? 0.295 -4.934 -1.824 1 96.12 183 VAL A O 1
ATOM 1371 N N . ALA A 1 184 ? 1.887 -4.133 -0.594 1 96.06 184 ALA A N 1
ATOM 1372 C CA . ALA A 1 184 ? 2.172 -2.994 -1.463 1 96.06 184 ALA A CA 1
ATOM 1373 C C . ALA A 1 184 ? 3.539 -3.137 -2.125 1 96.06 184 ALA A C 1
ATOM 1375 O O . ALA A 1 184 ? 4.531 -3.441 -1.456 1 96.06 184 ALA A O 1
ATOM 1376 N N . LEU A 1 185 ? 3.535 -2.951 -3.439 1 92.19 185 LEU A N 1
ATOM 1377 C CA . LEU A 1 185 ? 4.781 -3.139 -4.176 1 92.19 185 LEU A CA 1
ATOM 1378 C C . LEU A 1 185 ? 5.109 -1.905 -5.012 1 92.19 185 LEU A C 1
ATOM 1380 O O . LEU A 1 185 ? 4.207 -1.244 -5.531 1 92.19 185 LEU A O 1
ATOM 1384 N N . ALA A 1 186 ? 6.355 -1.535 -5.074 1 91.69 186 ALA A N 1
ATOM 1385 C CA . ALA A 1 186 ? 6.895 -0.595 -6.055 1 91.69 186 ALA A CA 1
ATOM 1386 C C . ALA A 1 186 ? 7.805 -1.305 -7.051 1 91.69 186 ALA A C 1
ATOM 1388 O O . ALA A 1 186 ? 8.641 -2.127 -6.664 1 91.69 186 ALA A O 1
ATOM 1389 N N . ARG A 1 187 ? 7.504 -1.032 -8.289 1 81.56 187 ARG A N 1
ATOM 1390 C CA . ARG A 1 187 ? 8.336 -1.617 -9.336 1 81.56 187 ARG A CA 1
ATOM 1391 C C . ARG A 1 187 ? 9.609 -0.808 -9.547 1 81.56 187 ARG A C 1
ATOM 1393 O O . ARG A 1 187 ? 9.602 0.418 -9.422 1 81.56 187 ARG A O 1
ATOM 1400 N N . SER A 1 188 ? 10.711 -1.418 -9.367 1 68.81 188 SER A N 1
ATOM 1401 C CA . SER A 1 188 ? 12.008 -0.768 -9.57 1 68.81 188 SER A CA 1
ATOM 1402 C C . SER A 1 188 ? 12.312 -0.619 -11.055 1 68.81 188 SER A C 1
ATOM 1404 O O . SER A 1 188 ? 11.844 -1.41 -11.875 1 68.81 188 SER A O 1
ATOM 1406 N N . MET B 1 1 ? -3.994 21.562 33.812 1 22.56 1 MET B N 1
ATOM 1407 C CA . MET B 1 1 ? -4.648 20.844 32.719 1 22.56 1 MET B CA 1
ATOM 1408 C C . MET B 1 1 ? -3.627 20.375 31.703 1 22.56 1 MET B C 1
ATOM 1410 O O . MET B 1 1 ? -3.15 21.156 30.891 1 22.56 1 MET B O 1
ATOM 1414 N N . SER B 1 2 ? -2.518 19.594 31.875 1 30.78 2 SER B N 1
ATOM 1415 C CA . SER B 1 2 ? -1.231 19.188 31.312 1 30.78 2 SER B CA 1
ATOM 1416 C C . SER B 1 2 ? -1.408 18.531 29.953 1 30.78 2 SER B C 1
ATOM 1418 O O . SER B 1 2 ? -2.059 17.484 29.859 1 30.78 2 SER B O 1
ATOM 1420 N N . ILE B 1 3 ? -1.864 19.188 28.922 1 35.91 3 ILE B N 1
ATOM 1421 C CA . ILE B 1 3 ? -2.297 18.703 27.625 1 35.91 3 ILE B CA 1
ATOM 1422 C C . ILE B 1 3 ? -1.343 17.625 27.125 1 35.91 3 ILE B C 1
ATOM 1424 O O . ILE B 1 3 ? -0.131 17.828 27.062 1 35.91 3 ILE B O 1
ATOM 1428 N N . MET B 1 4 ? -1.477 16.5 27.516 1 37.09 4 MET B N 1
ATOM 1429 C CA . MET B 1 4 ? -0.719 15.32 27.109 1 37.09 4 MET B CA 1
ATOM 1430 C C . MET B 1 4 ? -0.223 15.453 25.672 1 37.09 4 MET B C 1
ATOM 1432 O O . MET B 1 4 ? -1.022 15.477 24.734 1 37.09 4 MET B O 1
ATOM 1436 N N . ARG B 1 5 ? 0.753 16.297 25.453 1 45.62 5 ARG B N 1
ATOM 1437 C CA . ARG B 1 5 ? 1.48 16.594 24.219 1 45.62 5 ARG B CA 1
ATOM 1438 C C . ARG B 1 5 ? 1.649 15.336 23.375 1 45.62 5 ARG B C 1
ATOM 1440 O O . ARG B 1 5 ? 2.146 14.32 23.859 1 45.62 5 ARG B O 1
ATOM 1447 N N . ASP B 1 6 ? 0.74 15.172 22.344 1 63.69 6 ASP B N 1
ATOM 1448 C CA . ASP B 1 6 ? 0.624 14.031 21.453 1 63.69 6 ASP B CA 1
ATOM 1449 C C . ASP B 1 6 ? 1.981 13.656 20.859 1 63.69 6 ASP B C 1
ATOM 1451 O O . ASP B 1 6 ? 2.77 14.523 20.5 1 63.69 6 ASP B O 1
ATOM 1455 N N . GLU B 1 7 ? 2.623 12.648 21.375 1 68.81 7 GLU B N 1
ATOM 1456 C CA . GLU B 1 7 ? 3.895 12.078 20.938 1 68.81 7 GLU B CA 1
ATOM 1457 C C . GLU B 1 7 ? 4.168 12.398 19.469 1 68.81 7 GLU B C 1
ATOM 1459 O O . GLU B 1 7 ? 5.316 12.625 19.094 1 68.81 7 GLU B O 1
ATOM 1464 N N . ALA B 1 8 ? 3.178 12.625 18.781 1 73.56 8 ALA B N 1
ATOM 1465 C CA . ALA B 1 8 ? 3.363 12.93 17.359 1 73.56 8 ALA B CA 1
ATOM 1466 C C . ALA B 1 8 ? 3.77 14.383 17.156 1 73.56 8 ALA B C 1
ATOM 1468 O O . ALA B 1 8 ? 4.617 14.688 16.312 1 73.56 8 ALA B O 1
ATOM 1469 N N . THR B 1 9 ? 3.188 15.25 17.984 1 75.31 9 THR B N 1
ATOM 1470 C CA . THR B 1 9 ? 3.508 16.672 17.875 1 75.31 9 THR B CA 1
ATOM 1471 C C . THR B 1 9 ? 4.977 16.922 18.203 1 75.31 9 THR B C 1
ATOM 1473 O O . THR B 1 9 ? 5.66 17.672 17.5 1 75.31 9 THR B O 1
ATOM 1476 N N . ASP B 1 10 ? 5.379 16.25 19.203 1 80.06 10 ASP B N 1
ATOM 1477 C CA . ASP B 1 10 ? 6.777 16.391 19.594 1 80.06 10 ASP B CA 1
ATOM 1478 C C . ASP B 1 10 ? 7.715 15.867 18.516 1 80.06 10 ASP B C 1
ATOM 1480 O O . ASP B 1 10 ? 8.758 16.469 18.25 1 80.06 10 ASP B O 1
ATOM 1484 N N . ALA B 1 11 ? 7.344 14.766 18 1 80.25 11 ALA B N 1
ATOM 1485 C CA . ALA B 1 11 ? 8.172 14.172 16.953 1 80.25 11 ALA B CA 1
ATOM 1486 C C . ALA B 1 11 ? 8.258 15.078 15.734 1 80.25 11 ALA B C 1
ATOM 1488 O O . ALA B 1 11 ? 9.328 15.242 15.148 1 80.25 11 ALA B O 1
ATOM 1489 N N . ILE B 1 12 ? 7.176 15.664 15.383 1 85.56 12 ILE B N 1
ATOM 1490 C CA . ILE B 1 12 ? 7.129 16.594 14.25 1 85.56 12 ILE B CA 1
ATOM 1491 C C . ILE B 1 12 ? 8.016 17.797 14.531 1 85.56 12 ILE B C 1
ATOM 1493 O O . ILE B 1 12 ? 8.789 18.219 13.672 1 85.56 12 ILE B O 1
ATOM 1497 N N . ALA B 1 13 ? 7.844 18.312 15.734 1 86.88 13 ALA B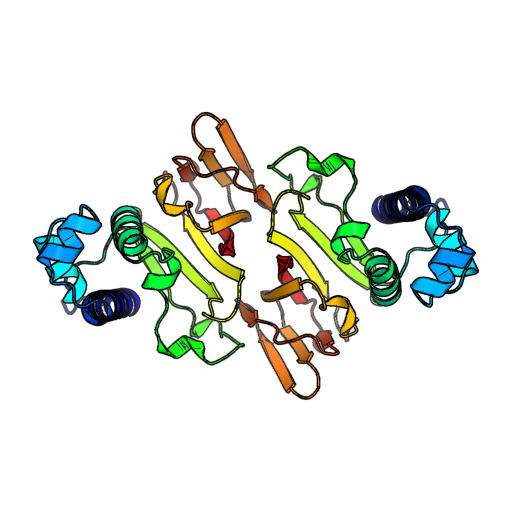 N 1
ATOM 1498 C CA . ALA B 1 13 ? 8.633 19.484 16.141 1 86.88 13 ALA B CA 1
ATOM 1499 C C . ALA B 1 13 ? 10.125 19.203 16.016 1 86.88 13 ALA B C 1
ATOM 1501 O O . ALA B 1 13 ? 10.859 20 15.422 1 86.88 13 ALA B O 1
ATOM 1502 N N . GLN B 1 14 ? 10.484 18.094 16.5 1 86.88 14 GLN B N 1
ATOM 1503 C CA . GLN B 1 14 ? 11.898 17.734 16.469 1 86.88 14 GLN B CA 1
ATOM 1504 C C . GLN B 1 14 ? 12.383 17.531 15.039 1 86.88 14 GLN B C 1
ATOM 1506 O O . GLN B 1 14 ? 13.461 18 14.672 1 86.88 14 GLN B O 1
ATOM 1511 N N . ARG B 1 15 ? 11.633 16.812 14.289 1 87.06 15 ARG B N 1
ATOM 1512 C CA . ARG B 1 15 ? 12.008 16.547 12.906 1 87.06 15 ARG B CA 1
ATOM 1513 C C . ARG B 1 15 ? 12.109 17.844 12.102 1 87.06 15 ARG B C 1
ATOM 1515 O O . ARG B 1 15 ? 13.031 18.016 11.305 1 87.06 15 ARG B O 1
ATOM 1522 N N . LEU B 1 16 ? 11.188 18.734 12.32 1 89.31 16 LEU B N 1
ATOM 1523 C CA . LEU B 1 16 ? 11.188 20.016 11.633 1 89.31 16 LEU B CA 1
ATOM 1524 C C . LEU B 1 16 ? 12.461 20.797 11.945 1 89.31 16 LEU B C 1
ATOM 1526 O O . LEU B 1 16 ? 13.125 21.297 11.039 1 89.31 16 LEU B O 1
ATOM 1530 N N . ARG B 1 17 ? 12.781 20.812 13.18 1 92 17 ARG B N 1
ATOM 1531 C CA . ARG B 1 17 ? 13.984 21.516 13.609 1 92 17 ARG B CA 1
ATOM 1532 C C . ARG B 1 17 ? 15.234 20.875 13.008 1 92 17 ARG B C 1
ATOM 1534 O O . ARG B 1 17 ? 16.109 21.578 12.5 1 92 17 ARG B O 1
ATOM 1541 N N . LEU B 1 18 ? 15.273 19.609 13.094 1 90 18 LEU B N 1
ATOM 1542 C CA . LEU B 1 18 ? 16.422 18.875 12.586 1 90 18 LEU B CA 1
ATOM 1543 C C . LEU B 1 18 ? 16.609 19.125 11.086 1 90 18 LEU B C 1
ATOM 1545 O O . LEU B 1 18 ? 17.734 19.375 10.633 1 90 18 LEU B O 1
ATOM 1549 N N . GLU B 1 19 ? 15.562 19.016 10.367 1 90.56 19 GLU B N 1
ATOM 1550 C CA . GLU B 1 19 ? 15.625 19.25 8.93 1 90.56 19 GLU B CA 1
ATOM 1551 C C . GLU B 1 19 ? 16.062 20.672 8.609 1 90.56 19 GLU B C 1
ATOM 1553 O O . GLU B 1 19 ? 16.891 20.891 7.727 1 90.56 19 GLU B O 1
ATOM 1558 N N . ARG B 1 20 ? 15.484 21.641 9.281 1 94.25 20 ARG B N 1
ATOM 1559 C CA . ARG B 1 20 ? 15.828 23.047 9.078 1 94.25 20 ARG B CA 1
ATOM 1560 C C . ARG B 1 20 ? 17.297 23.297 9.383 1 94.25 20 ARG B C 1
ATOM 1562 O O . ARG B 1 20 ? 18.016 23.906 8.586 1 94.25 20 ARG B O 1
ATOM 1569 N N . GLU B 1 21 ? 17.781 22.766 10.469 1 94.62 21 GLU B N 1
ATOM 1570 C CA . GLU B 1 21 ? 19.156 22.969 10.906 1 94.62 21 GLU B CA 1
ATOM 1571 C C . GLU B 1 21 ? 20.141 22.25 9.984 1 94.62 21 GLU B C 1
ATOM 1573 O O . GLU B 1 21 ? 21.219 22.781 9.711 1 94.62 21 GLU B O 1
ATOM 1578 N N . ALA B 1 22 ? 19.797 21.141 9.586 1 92.62 22 ALA B N 1
ATOM 1579 C CA . ALA B 1 22 ? 20.672 20.375 8.695 1 92.62 22 ALA B CA 1
ATOM 1580 C C . ALA B 1 22 ? 20.922 21.125 7.395 1 92.62 22 ALA B C 1
ATOM 1582 O O . ALA B 1 22 ? 21.984 20.969 6.777 1 92.62 22 ALA B O 1
ATOM 1583 N N . ARG B 1 23 ? 20.078 21.938 7.062 1 93.31 23 ARG B N 1
ATOM 1584 C CA . ARG B 1 23 ? 20.203 22.703 5.816 1 93.31 23 ARG B CA 1
ATOM 1585 C C . ARG B 1 23 ? 20.766 24.094 6.074 1 93.31 23 ARG B C 1
ATOM 1587 O O . ARG B 1 23 ? 20.922 24.891 5.145 1 93.31 23 ARG B O 1
ATOM 1594 N N . GLY B 1 24 ? 20.938 24.406 7.324 1 96.06 24 GLY B N 1
ATOM 1595 C CA . GLY B 1 24 ? 21.469 25.703 7.719 1 96.06 24 GLY B CA 1
ATOM 1596 C C . GLY B 1 24 ? 20.453 26.828 7.594 1 96.06 24 GLY B C 1
ATOM 1597 O O . GLY B 1 24 ? 20.828 27.984 7.383 1 96.06 24 GLY B O 1
ATOM 1598 N N . TRP B 1 25 ? 19.266 26.5 7.66 1 96.31 25 TRP B N 1
ATOM 1599 C CA . TRP B 1 25 ? 18.219 27.5 7.484 1 96.31 25 TRP B CA 1
ATOM 1600 C C . TRP B 1 25 ? 17.812 28.109 8.82 1 96.31 25 TRP B C 1
ATOM 1602 O O . TRP B 1 25 ? 17.719 27.406 9.836 1 96.31 25 TRP B O 1
ATOM 1612 N N . SER B 1 26 ? 17.547 29.406 8.812 1 96.88 26 SER B N 1
ATOM 1613 C CA . SER B 1 26 ? 16.859 30.062 9.922 1 96.88 26 SER B CA 1
ATOM 1614 C C . SER B 1 26 ? 15.359 29.828 9.867 1 96.88 26 SER B C 1
ATOM 1616 O O . SER B 1 26 ? 14.852 29.25 8.906 1 96.88 26 SER B O 1
ATOM 1618 N N . LEU B 1 27 ? 14.742 30.266 10.938 1 96.62 27 LEU B N 1
ATOM 1619 C CA . LEU B 1 27 ? 13.289 30.234 10.906 1 96.62 27 LEU B CA 1
ATOM 1620 C C . LEU B 1 27 ? 12.75 31.094 9.758 1 96.62 27 LEU B C 1
ATOM 1622 O O . LEU B 1 27 ? 11.766 30.719 9.109 1 96.62 27 LEU B O 1
ATOM 1626 N N . ALA B 1 28 ? 13.406 32.219 9.555 1 96.62 28 ALA B N 1
ATOM 1627 C CA . ALA B 1 28 ? 13.008 33.125 8.484 1 96.62 28 ALA B CA 1
ATOM 1628 C C . ALA B 1 28 ? 13.203 32.469 7.117 1 96.62 28 ALA B C 1
ATOM 1630 O O . ALA B 1 28 ? 12.375 32.625 6.219 1 96.62 28 ALA B O 1
ATOM 1631 N N . ASP B 1 29 ? 14.242 31.75 6.996 1 96.56 29 ASP B N 1
ATOM 1632 C CA . ASP B 1 29 ? 14.508 31.047 5.746 1 96.56 29 ASP B CA 1
ATOM 1633 C C . ASP B 1 29 ? 13.422 30.016 5.457 1 96.56 29 ASP B C 1
ATOM 1635 O O . ASP B 1 29 ? 12.914 29.938 4.336 1 96.56 29 ASP B O 1
ATOM 1639 N N . LEU B 1 30 ? 13.094 29.188 6.438 1 96.31 30 LEU B N 1
ATOM 1640 C CA . LEU B 1 30 ? 12.062 28.172 6.27 1 96.31 30 LEU B CA 1
ATOM 1641 C C . LEU B 1 30 ? 10.711 28.797 5.965 1 96.31 30 LEU B C 1
ATOM 1643 O O . LEU B 1 30 ? 9.953 28.297 5.137 1 96.31 30 LEU B O 1
ATOM 1647 N N . ALA B 1 31 ? 10.438 29.875 6.609 1 96.19 31 ALA B N 1
ATOM 1648 C CA . ALA B 1 31 ? 9.18 30.594 6.363 1 96.19 31 ALA B CA 1
ATOM 1649 C C . ALA B 1 31 ? 9.078 31.031 4.906 1 96.19 31 ALA B C 1
ATOM 1651 O O . ALA B 1 31 ? 8.047 30.812 4.262 1 96.19 31 ALA B O 1
ATOM 1652 N N . ALA B 1 32 ? 10.094 31.547 4.395 1 95.88 32 ALA B N 1
ATOM 1653 C CA . ALA B 1 32 ? 10.117 32.031 3.02 1 95.88 32 ALA B CA 1
ATOM 1654 C C . ALA B 1 32 ? 9.953 30.906 2.023 1 95.88 32 ALA B C 1
ATOM 1656 O O . ALA B 1 32 ? 9.258 31.031 1.017 1 95.88 32 ALA B O 1
ATOM 1657 N N . ARG B 1 33 ? 10.539 29.797 2.352 1 94 33 ARG B N 1
ATOM 1658 C CA . ARG B 1 33 ? 10.547 28.672 1.424 1 94 33 ARG B CA 1
ATOM 1659 C C . ARG B 1 33 ? 9.234 27.906 1.482 1 94 33 ARG B C 1
ATOM 1661 O O . ARG B 1 33 ? 8.82 27.297 0.493 1 94 33 ARG B O 1
ATOM 1668 N N . SER B 1 34 ? 8.641 27.875 2.578 1 92.69 34 SER B N 1
ATOM 1669 C CA . SER B 1 34 ? 7.441 27.062 2.768 1 92.69 34 SER B CA 1
ATOM 1670 C C . SER B 1 34 ? 6.172 27.875 2.58 1 92.69 34 SER B C 1
ATOM 1672 O O . SER B 1 34 ? 5.086 27.328 2.418 1 92.69 34 SER B O 1
ATOM 1674 N N . GLY B 1 35 ? 6.262 29.203 2.758 1 92.12 35 GLY B N 1
ATOM 1675 C CA . GLY B 1 35 ? 5.09 30.078 2.748 1 92.12 35 GLY B CA 1
ATOM 1676 C C . GLY B 1 35 ? 4.305 30.031 4.043 1 92.12 35 GLY B C 1
ATOM 1677 O O . GLY B 1 35 ? 3.125 30.391 4.074 1 92.12 35 GLY B O 1
ATOM 1678 N N . VAL B 1 36 ? 4.887 29.547 5.086 1 92.56 36 VAL B N 1
ATOM 1679 C CA . VAL B 1 36 ? 4.277 29.484 6.41 1 92.56 36 VAL B CA 1
ATOM 1680 C C . VAL B 1 36 ? 4.832 30.594 7.289 1 92.56 36 VAL B C 1
ATOM 1682 O O . VAL B 1 36 ? 6.016 30.938 7.199 1 92.56 36 VAL B O 1
ATOM 1685 N N . ALA B 1 37 ? 4.016 31.109 8.07 1 94.19 37 ALA B N 1
ATOM 1686 C CA . ALA B 1 37 ? 4.434 32.219 8.93 1 94.19 37 ALA B CA 1
ATOM 1687 C C . ALA B 1 37 ? 5.523 31.781 9.906 1 94.19 37 ALA B C 1
ATOM 1689 O O . ALA B 1 37 ? 5.441 30.688 10.484 1 94.19 37 ALA B O 1
ATOM 1690 N N . ARG B 1 38 ? 6.535 32.656 10.016 1 95.94 38 ARG B N 1
ATOM 1691 C CA . ARG B 1 38 ? 7.648 32.375 10.914 1 95.94 38 ARG B CA 1
ATOM 1692 C C . ARG B 1 38 ? 7.148 32.062 12.328 1 95.94 38 ARG B C 1
ATOM 1694 O O . ARG B 1 38 ? 7.664 31.172 12.992 1 95.94 38 ARG B O 1
ATOM 1701 N N . ALA B 1 39 ? 6.207 32.781 12.773 1 95.56 39 ALA B N 1
ATOM 1702 C CA . ALA B 1 39 ? 5.652 32.594 14.109 1 95.56 39 ALA B CA 1
ATOM 1703 C C . ALA B 1 39 ? 5.059 31.203 14.258 1 95.56 39 ALA B C 1
ATOM 1705 O O . ALA B 1 39 ? 5.227 30.547 15.289 1 95.56 39 ALA B O 1
ATOM 1706 N N . SER B 1 40 ? 4.367 30.797 13.25 1 93.38 40 SER B N 1
ATOM 1707 C CA . SER B 1 40 ? 3.768 29.469 13.266 1 93.38 40 SER B CA 1
ATOM 1708 C C . SER B 1 40 ? 4.836 28.375 13.32 1 93.38 40 SER B C 1
ATOM 1710 O O . SER B 1 40 ? 4.715 27.422 14.094 1 93.38 40 SER B O 1
ATOM 1712 N N . ILE B 1 41 ? 5.828 28.547 12.5 1 95.38 41 ILE B N 1
ATOM 1713 C CA . ILE B 1 41 ? 6.922 27.594 12.469 1 95.38 41 ILE B CA 1
ATOM 1714 C C . ILE B 1 41 ? 7.578 27.5 13.844 1 95.38 41 ILE B C 1
ATOM 1716 O O . ILE B 1 41 ? 7.852 26.406 14.344 1 95.38 41 ILE B O 1
ATOM 1720 N N . SER B 1 42 ? 7.848 28.656 14.445 1 94.88 42 SER B N 1
ATOM 1721 C CA . SER B 1 42 ? 8.469 28.719 15.766 1 94.88 42 SER B CA 1
ATOM 1722 C C . SER B 1 42 ? 7.633 27.969 16.797 1 94.88 42 SER B C 1
ATOM 1724 O O . SER B 1 42 ? 8.164 27.188 17.594 1 94.88 42 SER B O 1
ATOM 1726 N N . ARG B 1 43 ? 6.332 28.188 16.781 1 92.44 43 ARG B N 1
ATOM 1727 C CA . ARG B 1 43 ? 5.449 27.516 17.734 1 92.44 43 ARG B CA 1
ATOM 1728 C C . ARG B 1 43 ? 5.426 26.016 17.5 1 92.44 43 ARG B C 1
ATOM 1730 O O . ARG B 1 43 ? 5.375 25.234 18.469 1 92.44 43 ARG B O 1
ATOM 1737 N N . ILE B 1 44 ? 5.438 25.594 16.266 1 91.31 44 ILE B N 1
ATOM 1738 C CA . ILE B 1 44 ? 5.453 24.172 15.938 1 91.31 44 ILE B CA 1
ATOM 1739 C C . ILE B 1 44 ? 6.742 23.547 16.453 1 91.31 44 ILE B C 1
ATOM 1741 O O . ILE B 1 44 ? 6.707 22.484 17.094 1 91.31 44 ILE B O 1
ATOM 1745 N N . GLU B 1 45 ? 7.883 24.203 16.203 1 93.25 45 GLU B N 1
ATOM 1746 C CA . GLU B 1 45 ? 9.172 23.656 16.609 1 93.25 45 GLU B CA 1
ATOM 1747 C C . GLU B 1 45 ? 9.289 23.562 18.125 1 93.25 45 GLU B C 1
ATOM 1749 O O . GLU B 1 45 ? 10.047 22.75 18.641 1 93.25 45 GLU B O 1
ATOM 1754 N N . ARG B 1 46 ? 8.578 24.422 18.781 1 91.62 46 ARG B N 1
ATOM 1755 C CA . ARG B 1 46 ? 8.609 24.406 20.234 1 91.62 46 ARG B CA 1
ATOM 1756 C C . ARG B 1 46 ? 7.555 23.469 20.797 1 91.62 46 ARG B C 1
ATOM 1758 O O . ARG B 1 46 ? 7.387 23.375 22.016 1 91.62 46 ARG B O 1
ATOM 1765 N N . GLY B 1 47 ? 6.801 22.844 19.891 1 87.31 47 GLY B N 1
ATOM 1766 C CA . GLY B 1 47 ? 5.777 21.891 20.312 1 87.31 47 GLY B CA 1
ATOM 1767 C C . GLY B 1 47 ? 4.523 22.562 20.844 1 87.31 47 GLY B C 1
ATOM 1768 O O . GLY B 1 47 ? 3.697 21.938 21.484 1 87.31 47 GLY B O 1
ATOM 1769 N N . GLU B 1 48 ? 4.297 23.812 20.594 1 88.56 48 GLU B N 1
ATOM 1770 C CA . GLU B 1 48 ? 3.188 24.594 21.141 1 88.56 48 GLU B CA 1
ATOM 1771 C C . GLU B 1 48 ? 1.983 24.578 20.203 1 88.56 48 GLU B C 1
ATOM 1773 O O . GLU B 1 48 ? 0.882 24.969 20.594 1 88.56 48 GLU B O 1
ATOM 1778 N N . MET B 1 49 ? 2.234 24.219 19.047 1 85.12 49 MET B N 1
ATOM 1779 C CA . MET B 1 49 ? 1.182 24.156 18.031 1 85.12 49 MET B CA 1
ATOM 1780 C C . MET B 1 49 ? 1.314 22.891 17.203 1 85.12 49 MET B C 1
ATOM 1782 O O . MET B 1 49 ? 2.4 22.578 16.703 1 85.12 49 MET B O 1
ATOM 1786 N N . SER B 1 50 ? 0.265 22.125 17.125 1 84.69 50 SER B N 1
ATOM 1787 C CA . SER B 1 50 ? 0.24 21.016 16.172 1 84.69 50 SER B CA 1
ATOM 1788 C C . SER B 1 50 ? -0.163 21.484 14.781 1 84.69 50 SER B C 1
ATOM 1790 O O . SER B 1 50 ? -1.213 22.109 14.609 1 84.69 50 SER B O 1
ATOM 1792 N N . PRO B 1 51 ? 0.687 21.219 13.844 1 87.38 51 PRO B N 1
ATOM 1793 C CA . PRO B 1 51 ? 0.344 21.688 12.5 1 87.38 51 PRO B CA 1
ATOM 1794 C C . PRO B 1 51 ? -0.805 20.891 11.875 1 87.38 51 PRO B C 1
ATOM 1796 O O . PRO B 1 51 ? -0.976 19.703 12.164 1 87.38 51 PRO B O 1
ATOM 1799 N N . THR B 1 52 ? -1.514 21.641 11.016 1 82.94 52 THR B N 1
ATOM 1800 C CA . THR B 1 52 ? -2.512 21 10.18 1 82.94 52 THR B CA 1
ATOM 1801 C C . THR B 1 52 ? -1.845 20.266 9.016 1 82.94 52 THR B C 1
ATOM 1803 O O . THR B 1 52 ? -0.649 20.438 8.773 1 82.94 52 THR B O 1
ATOM 1806 N N . ALA B 1 53 ? -2.645 19.359 8.312 1 81.25 53 ALA B N 1
ATOM 1807 C CA . ALA B 1 53 ? -2.145 18.672 7.121 1 81.25 53 ALA B CA 1
ATOM 1808 C C . ALA B 1 53 ? -1.655 19.656 6.074 1 81.25 53 ALA B C 1
ATOM 1810 O O . ALA B 1 53 ? -0.602 19.469 5.465 1 81.25 53 ALA B O 1
ATOM 1811 N N . ALA B 1 54 ? -2.365 20.75 5.918 1 80 54 ALA B N 1
ATOM 1812 C CA . ALA B 1 54 ? -2.012 21.75 4.918 1 80 54 ALA B CA 1
ATOM 1813 C C . ALA B 1 54 ? -0.673 22.406 5.246 1 80 54 ALA B C 1
ATOM 1815 O O . ALA B 1 54 ? 0.168 22.594 4.363 1 80 54 ALA B O 1
ATOM 1816 N N . LEU B 1 55 ? -0.482 22.719 6.5 1 84.5 55 LEU B N 1
ATOM 1817 C CA . LEU B 1 55 ? 0.776 23.328 6.922 1 84.5 55 LEU B CA 1
ATOM 1818 C C . LEU B 1 55 ? 1.929 22.344 6.781 1 84.5 55 LEU B C 1
ATOM 1820 O O . LEU B 1 55 ? 3.012 22.703 6.316 1 84.5 55 LEU B O 1
ATOM 1824 N N . LEU B 1 56 ? 1.638 21.094 7.172 1 86.75 56 LEU B N 1
ATOM 1825 C CA . LEU B 1 56 ? 2.674 20.078 7.133 1 86.75 56 LEU B CA 1
ATOM 1826 C C . LEU B 1 56 ? 3.133 19.812 5.703 1 86.75 56 LEU B C 1
ATOM 1828 O O . LEU B 1 56 ? 4.324 19.641 5.449 1 86.75 56 LEU B O 1
ATOM 1832 N N . VAL B 1 57 ? 2.23 19.812 4.844 1 84 57 VAL B N 1
ATOM 1833 C CA . VAL B 1 57 ? 2.555 19.578 3.439 1 84 57 VAL B CA 1
ATOM 1834 C C . VAL B 1 57 ? 3.461 20.703 2.926 1 84 57 VAL B C 1
ATOM 1836 O O . VAL B 1 57 ? 4.453 20.438 2.242 1 84 57 VAL B O 1
ATOM 1839 N N . ARG B 1 58 ? 3.166 21.922 3.246 1 86.25 58 ARG B N 1
ATOM 1840 C CA . ARG B 1 58 ? 3.969 23.062 2.818 1 86.25 58 ARG B CA 1
ATOM 1841 C C . ARG B 1 58 ? 5.371 23 3.412 1 86.25 58 ARG B C 1
ATOM 1843 O O . ARG B 1 58 ? 6.359 23.219 2.713 1 86.25 58 ARG B O 1
ATOM 1850 N N . LEU B 1 59 ? 5.383 22.672 4.664 1 90.19 59 LEU B N 1
ATOM 1851 C CA . LEU B 1 59 ? 6.676 22.547 5.332 1 90.19 59 LEU B CA 1
ATOM 1852 C C . LEU B 1 59 ? 7.492 21.406 4.742 1 90.19 59 LEU B C 1
ATOM 1854 O O . LEU B 1 59 ? 8.688 21.562 4.48 1 90.19 59 LEU B O 1
ATOM 1858 N N . ALA B 1 60 ? 6.828 20.266 4.555 1 87.5 60 ALA B N 1
ATOM 1859 C CA . ALA B 1 60 ? 7.5 19.125 3.957 1 87.5 60 ALA B CA 1
ATOM 1860 C C . ALA B 1 60 ? 8.016 19.453 2.559 1 87.5 60 ALA B C 1
ATOM 1862 O O . ALA B 1 60 ? 9.133 19.078 2.199 1 87.5 60 ALA B O 1
ATOM 1863 N N . GLY B 1 61 ? 7.238 20.125 1.841 1 84.75 61 GLY B N 1
ATOM 1864 C CA . GLY B 1 61 ? 7.629 20.531 0.5 1 84.75 61 GLY B CA 1
ATOM 1865 C C . GLY B 1 61 ? 8.891 21.375 0.473 1 84.75 61 GLY B C 1
ATOM 1866 O O . GLY B 1 61 ? 9.742 21.188 -0.399 1 84.75 61 GLY B O 1
ATOM 1867 N N . ALA B 1 62 ? 8.961 22.219 1.402 1 88.62 62 ALA B N 1
ATOM 1868 C CA . ALA B 1 62 ? 10.156 23.047 1.489 1 88.62 62 ALA B CA 1
ATOM 1869 C C . ALA B 1 62 ? 11.406 22.203 1.666 1 88.62 62 ALA B C 1
ATOM 1871 O O . ALA B 1 62 ? 12.5 22.578 1.23 1 88.62 62 ALA B O 1
ATOM 1872 N N . PHE B 1 63 ? 11.203 21.016 2.281 1 88.06 63 PHE B N 1
ATOM 1873 C CA . PHE B 1 63 ? 12.32 20.125 2.561 1 88.06 63 PHE B CA 1
ATOM 1874 C C . PHE B 1 63 ? 12.445 19.047 1.485 1 88.06 63 PHE B C 1
ATOM 1876 O O . PHE B 1 63 ? 13.297 18.172 1.578 1 88.06 63 PHE B O 1
ATOM 1883 N N . ASP B 1 64 ? 11.656 19.094 0.542 1 82 64 ASP B N 1
ATOM 1884 C CA . ASP B 1 64 ? 11.586 18.031 -0.462 1 82 64 ASP B CA 1
ATOM 1885 C C . ASP B 1 64 ? 11.289 16.688 0.184 1 82 64 ASP B C 1
ATOM 1887 O O . ASP B 1 64 ? 11.93 15.688 -0.138 1 82 64 ASP B O 1
ATOM 1891 N N . LEU B 1 65 ? 10.438 16.766 1.169 1 81 65 LEU B N 1
ATOM 1892 C CA . LEU B 1 65 ? 9.961 15.57 1.857 1 81 65 LEU B CA 1
ATOM 1893 C C . LEU B 1 65 ? 8.477 15.359 1.61 1 81 65 LEU B C 1
ATOM 1895 O O . LEU B 1 65 ? 7.77 16.281 1.202 1 81 65 LEU B O 1
ATOM 1899 N N . THR B 1 66 ? 8.055 14.125 1.868 1 77.38 66 THR B N 1
ATOM 1900 C CA . THR B 1 66 ? 6.629 13.844 1.946 1 77.38 66 THR B CA 1
ATOM 1901 C C . THR B 1 66 ? 6.082 14.203 3.324 1 77.38 66 THR B C 1
ATOM 1903 O O . THR B 1 66 ? 6.848 14.445 4.258 1 77.38 66 THR B O 1
ATOM 1906 N N . LEU B 1 67 ? 4.773 14.352 3.385 1 77.25 67 LEU B N 1
ATOM 1907 C CA . LEU B 1 67 ? 4.137 14.539 4.684 1 77.25 67 LEU B CA 1
ATOM 1908 C C . LEU B 1 67 ? 4.617 13.484 5.68 1 77.25 67 LEU B C 1
ATOM 1910 O O . LEU B 1 67 ? 4.934 13.812 6.828 1 77.25 67 LEU B O 1
ATOM 1914 N N . ALA B 1 68 ? 4.711 12.266 5.191 1 74.56 68 ALA B N 1
ATOM 1915 C CA . ALA B 1 68 ? 5.148 11.172 6.055 1 74.56 68 ALA B CA 1
ATOM 1916 C C . ALA B 1 68 ? 6.578 11.398 6.543 1 74.56 68 ALA B C 1
ATOM 1918 O O . ALA B 1 68 ? 6.914 11.039 7.676 1 74.56 68 ALA B O 1
ATOM 1919 N N . GLY B 1 69 ? 7.355 11.992 5.754 1 75.81 69 GLY B N 1
ATOM 1920 C CA . GLY B 1 69 ? 8.734 12.266 6.113 1 75.81 69 GLY B CA 1
ATOM 1921 C C . GLY B 1 69 ? 8.875 13.164 7.328 1 75.81 69 GLY B C 1
ATOM 1922 O O . GLY B 1 69 ? 9.875 13.102 8.047 1 75.81 69 GLY B O 1
ATOM 1923 N N . LEU B 1 70 ? 7.906 13.961 7.559 1 80.19 70 LEU B N 1
ATOM 1924 C CA . LEU B 1 70 ? 7.961 14.859 8.711 1 80.19 70 LEU B CA 1
ATOM 1925 C C . LEU B 1 70 ? 7.309 14.211 9.93 1 80.19 70 LEU B C 1
ATOM 1927 O O . LEU B 1 70 ? 7.508 14.664 11.062 1 80.19 70 LEU B O 1
ATOM 1931 N N . LEU B 1 71 ? 6.484 13.234 9.688 1 76.5 71 LEU B N 1
ATOM 1932 C CA . LEU B 1 71 ? 5.766 12.594 10.781 1 76.5 71 LEU B CA 1
ATOM 1933 C C . LEU B 1 71 ? 6.605 11.492 11.414 1 76.5 71 LEU B C 1
ATOM 1935 O O . LEU B 1 71 ? 6.383 11.109 12.562 1 76.5 71 LEU B O 1
ATOM 1939 N N . VAL B 1 72 ? 7.48 10.82 10.68 1 63.31 72 VAL B N 1
ATOM 1940 C CA . VAL B 1 72 ? 8.195 9.648 11.164 1 63.31 72 VAL B CA 1
ATOM 1941 C C . VAL B 1 72 ? 9.422 10.078 11.969 1 63.31 72 VAL B C 1
ATOM 1943 O O . VAL B 1 72 ? 10.102 11.039 11.594 1 63.31 72 VAL B O 1
ATOM 1946 N N . ARG B 1 73 ? 9.484 9.328 13.18 1 58.91 73 ARG B N 1
ATOM 1947 C CA . ARG B 1 73 ? 10.641 9.508 14.055 1 58.91 73 ARG B CA 1
ATOM 1948 C C . ARG B 1 73 ? 11.922 9.047 13.367 1 58.91 73 ARG B C 1
ATOM 1950 O O . ARG B 1 73 ? 11.914 8.07 12.609 1 58.91 73 ARG B O 1
ATOM 1957 N N . ALA B 1 74 ? 12.93 9.82 13.523 1 54.78 74 ALA B N 1
ATOM 1958 C CA . ALA B 1 74 ? 14.25 9.508 12.984 1 54.78 74 ALA B CA 1
ATOM 1959 C C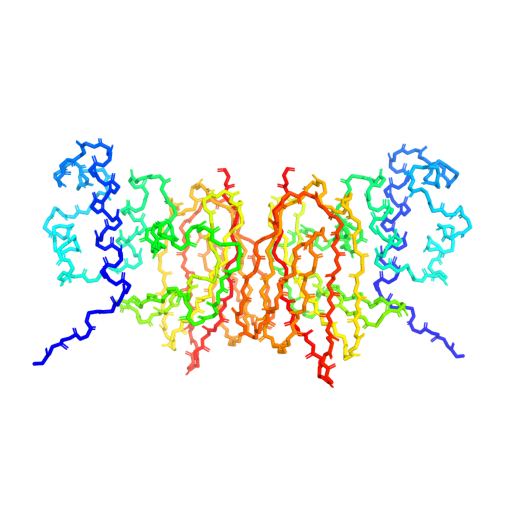 . ALA B 1 74 ? 14.672 8.086 13.367 1 54.78 74 ALA B C 1
ATOM 1961 O O . ALA B 1 74 ? 15.281 7.379 12.562 1 54.78 74 ALA B O 1
ATOM 1962 N N . GLU B 1 75 ? 14.297 7.637 14.492 1 53.12 75 GLU B N 1
ATOM 1963 C CA . GLU B 1 75 ? 14.836 6.395 15.039 1 53.12 75 GLU B CA 1
ATOM 1964 C C . GLU B 1 75 ? 14.109 5.18 14.453 1 53.12 75 GLU B C 1
ATOM 1966 O O . GLU B 1 75 ? 14.656 4.074 14.445 1 53.12 75 GLU B O 1
ATOM 1971 N N . ALA B 1 76 ? 12.898 5.273 14.273 1 54.47 76 ALA B N 1
ATOM 1972 C CA . ALA B 1 76 ? 12.07 4.145 13.867 1 54.47 76 ALA B CA 1
ATOM 1973 C C . ALA B 1 76 ? 12.586 3.516 12.578 1 54.47 76 ALA B C 1
ATOM 1975 O O . ALA B 1 76 ? 12.266 2.367 12.266 1 54.47 76 ALA B O 1
ATOM 1976 N N . ALA B 1 77 ? 13.75 4.113 12.055 1 59.69 77 ALA B N 1
ATOM 1977 C CA . ALA B 1 77 ? 14.219 3.881 10.695 1 59.69 77 ALA B CA 1
ATOM 1978 C C . ALA B 1 77 ? 15.023 2.588 10.602 1 59.69 77 ALA B C 1
ATOM 1980 O O . ALA B 1 77 ? 15.32 2.111 9.508 1 59.69 77 ALA B O 1
ATOM 1981 N N . ALA B 1 78 ? 15.164 1.91 11.797 1 64.44 78 ALA B N 1
ATOM 1982 C CA . ALA B 1 78 ? 16.203 0.898 11.625 1 64.44 78 ALA B CA 1
ATOM 1983 C C . ALA B 1 78 ? 15.586 -0.476 11.367 1 64.44 78 ALA B C 1
ATOM 1985 O O . ALA B 1 78 ? 16.172 -1.29 10.641 1 64.44 78 ALA B O 1
ATOM 1986 N N . SER B 1 79 ? 14.383 -0.62 11.844 1 83.69 79 SER B N 1
ATOM 1987 C CA . SER B 1 79 ? 13.867 -1.981 11.711 1 83.69 79 SER B CA 1
ATOM 1988 C C . SER B 1 79 ? 12.953 -2.115 10.5 1 83.69 79 SER B C 1
ATOM 1990 O O . SER B 1 79 ? 12.203 -1.193 10.18 1 83.69 79 SER B O 1
ATOM 1992 N N . ARG B 1 80 ? 13.086 -3.203 9.906 1 92.81 80 ARG B N 1
ATOM 1993 C CA . ARG B 1 80 ? 12.195 -3.516 8.789 1 92.81 80 ARG B CA 1
ATOM 1994 C C . ARG B 1 80 ? 10.789 -3.848 9.289 1 92.81 80 ARG B C 1
ATOM 1996 O O . ARG B 1 80 ? 9.82 -3.771 8.531 1 92.81 80 ARG B O 1
ATOM 2003 N N . LEU B 1 81 ? 10.742 -4.305 10.516 1 94.38 81 LEU B N 1
ATOM 2004 C CA . LEU B 1 81 ? 9.469 -4.652 11.141 1 94.38 81 LEU B CA 1
ATOM 2005 C C . LEU B 1 81 ? 8.938 -3.484 11.961 1 94.38 81 LEU B C 1
ATOM 2007 O O . LEU B 1 81 ? 9.625 -2.979 12.852 1 94.38 81 LEU B O 1
ATOM 2011 N N . THR B 1 82 ? 7.805 -3.025 11.68 1 93.31 82 THR B N 1
ATOM 2012 C CA . THR B 1 82 ? 7.113 -2.004 12.461 1 93.31 82 THR B CA 1
ATOM 2013 C C . THR B 1 82 ? 5.91 -2.6 13.188 1 93.31 82 THR B C 1
ATOM 2015 O O . THR B 1 82 ? 4.953 -3.045 12.547 1 93.31 82 THR B O 1
ATOM 2018 N N . ARG B 1 83 ? 5.957 -2.555 14.469 1 96.12 83 ARG B N 1
ATOM 2019 C CA . ARG B 1 83 ? 4.848 -3.051 15.273 1 96.12 83 ARG B CA 1
ATOM 2020 C C . ARG B 1 83 ? 3.686 -2.062 15.273 1 96.12 83 ARG B C 1
ATOM 2022 O O . ARG B 1 83 ? 3.895 -0.851 15.352 1 96.12 83 ARG B O 1
ATOM 2029 N N . ALA B 1 84 ? 2.488 -2.619 15.297 1 95.69 84 ALA B N 1
ATOM 2030 C CA . ALA B 1 84 ? 1.292 -1.781 15.32 1 95.69 84 ALA B CA 1
ATOM 2031 C C . ALA B 1 84 ? 1.348 -0.774 16.469 1 95.69 84 ALA B C 1
ATOM 2033 O O . ALA B 1 84 ? 1.054 0.409 16.281 1 95.69 84 ALA B O 1
ATOM 2034 N N . ALA B 1 85 ? 1.767 -1.189 17.562 1 93 85 ALA B N 1
ATOM 2035 C CA . ALA B 1 85 ? 1.776 -0.377 18.781 1 93 85 ALA B CA 1
ATOM 2036 C C . ALA B 1 85 ? 2.789 0.759 18.672 1 93 85 ALA B C 1
ATOM 2038 O O . ALA B 1 85 ? 2.691 1.757 19.391 1 93 85 ALA B O 1
ATOM 2039 N N . ASP B 1 86 ? 3.768 0.624 17.766 1 89.06 86 ASP B N 1
ATOM 2040 C CA . ASP B 1 86 ? 4.859 1.589 17.656 1 89.06 86 ASP B CA 1
ATOM 2041 C C . ASP B 1 86 ? 4.633 2.557 16.5 1 89.06 86 ASP B C 1
ATOM 2043 O O . ASP B 1 86 ? 5.453 3.443 16.266 1 89.06 86 ASP B O 1
ATOM 2047 N N . GLN B 1 87 ? 3.578 2.4 15.773 1 90.44 87 GLN B N 1
ATOM 2048 C CA . GLN B 1 87 ? 3.309 3.234 14.602 1 90.44 87 GLN B CA 1
ATOM 2049 C C . GLN B 1 87 ? 2.846 4.629 15.023 1 90.44 87 GLN B C 1
ATOM 2051 O O . GLN B 1 87 ? 1.858 4.77 15.742 1 90.44 87 GLN B O 1
ATOM 2056 N N . PRO B 1 88 ? 3.562 5.645 14.562 1 86.56 88 PRO B N 1
ATOM 2057 C CA . PRO B 1 88 ? 3.17 7.012 14.922 1 86.56 88 PRO B CA 1
ATOM 2058 C C . PRO B 1 88 ? 1.775 7.375 14.422 1 86.56 88 PRO B C 1
ATOM 2060 O O . PRO B 1 88 ? 1.399 7.008 13.305 1 86.56 88 PRO B O 1
ATOM 2063 N N . VAL B 1 89 ? 1.03 8.039 15.297 1 89.25 89 VAL B N 1
ATOM 2064 C CA . VAL B 1 89 ? -0.305 8.516 14.961 1 89.25 89 VAL B CA 1
ATOM 2065 C C . VAL B 1 89 ? -0.364 10.039 15.125 1 89.25 89 VAL B C 1
ATOM 2067 O O . VAL B 1 89 ? 0.114 10.57 16.125 1 89.25 89 VAL B O 1
ATOM 2070 N N . TRP B 1 90 ? -0.848 10.672 14.062 1 86.75 90 TRP B N 1
ATOM 2071 C CA . TRP B 1 90 ? -1.046 12.117 14.086 1 86.75 90 TRP B CA 1
ATOM 2072 C C . TRP B 1 90 ? -2.506 12.477 13.82 1 86.75 90 TRP B C 1
ATOM 2074 O O . TRP B 1 90 ? -3.135 11.906 12.93 1 86.75 90 TRP B O 1
ATOM 2084 N N . ARG B 1 91 ? -3.006 13.352 14.617 1 88.38 91 ARG B N 1
ATOM 2085 C CA . ARG B 1 91 ? -4.363 13.852 14.422 1 88.38 91 ARG B CA 1
ATOM 2086 C C . ARG B 1 91 ? -4.352 15.305 13.945 1 88.38 91 ARG B C 1
ATOM 2088 O O . ARG B 1 91 ? -3.766 16.172 14.594 1 88.38 91 ARG B O 1
ATOM 2095 N N . ASP B 1 92 ? -4.988 15.539 12.828 1 84.88 92 ASP B N 1
ATOM 2096 C CA . ASP B 1 92 ? -5.109 16.906 12.32 1 84.88 92 ASP B CA 1
ATOM 2097 C C . ASP B 1 92 ? -6 17.75 13.219 1 84.88 92 ASP B C 1
ATOM 2099 O O . ASP B 1 92 ? -7.176 17.438 13.422 1 84.88 92 ASP B O 1
ATOM 2103 N N . PRO B 1 93 ? -5.422 18.75 13.734 1 82.62 93 PRO B N 1
ATOM 2104 C CA . PRO B 1 93 ? -6.215 19.547 14.672 1 82.62 93 PRO B CA 1
ATOM 2105 C C . PRO B 1 93 ? -7.387 20.266 14 1 82.62 93 PRO B C 1
ATOM 2107 O O . PRO B 1 93 ? -8.383 20.578 14.656 1 82.62 93 PRO B O 1
ATOM 2110 N N . ALA B 1 94 ? -7.34 20.516 12.773 1 80.75 94 ALA B N 1
ATOM 2111 C CA . ALA B 1 94 ? -8.391 21.266 12.078 1 80.75 94 ALA B CA 1
ATOM 2112 C C . ALA B 1 94 ? -9.555 20.344 11.711 1 80.75 94 ALA B C 1
ATOM 2114 O O . ALA B 1 94 ? -10.719 20.719 11.867 1 80.75 94 ALA B O 1
ATOM 2115 N N . THR B 1 95 ? -9.312 19.172 11.266 1 81.06 95 THR B N 1
ATOM 2116 C CA . THR B 1 95 ? -10.344 18.312 10.688 1 81.06 95 THR B CA 1
ATOM 2117 C C . THR B 1 95 ? -10.625 17.109 11.586 1 81.06 95 THR B C 1
ATOM 2119 O O . THR B 1 95 ? -11.68 16.484 11.484 1 81.06 95 THR B O 1
ATOM 2122 N N . GLY B 1 96 ? -9.625 16.781 12.375 1 87.19 96 GLY B N 1
ATOM 2123 C CA . GLY B 1 96 ? -9.773 15.633 13.258 1 87.19 96 GLY B CA 1
ATOM 2124 C C . GLY B 1 96 ? -9.414 14.32 12.594 1 87.19 96 GLY B C 1
ATOM 2125 O O . GLY B 1 96 ? -9.422 13.266 13.242 1 87.19 96 GLY B O 1
ATOM 2126 N N . TYR B 1 97 ? -9.055 14.375 11.297 1 90.5 97 TYR B N 1
ATOM 2127 C CA . TYR B 1 97 ? -8.703 13.078 10.734 1 90.5 97 TYR B CA 1
ATOM 2128 C C . TYR B 1 97 ? -7.367 12.586 11.281 1 90.5 97 TYR B C 1
ATOM 2130 O O . TYR B 1 97 ? -6.52 13.391 11.68 1 90.5 97 TYR B O 1
ATOM 2138 N N . THR B 1 98 ? -7.234 11.305 11.367 1 93.06 98 THR B N 1
ATOM 2139 C CA . THR B 1 98 ? -6.023 10.703 11.922 1 93.06 98 THR B CA 1
ATOM 2140 C C . THR B 1 98 ? -5.211 10.016 10.82 1 93.06 98 THR B C 1
ATOM 2142 O O . THR B 1 98 ? -5.773 9.438 9.891 1 93.06 98 THR B O 1
ATOM 2145 N N . ARG B 1 99 ? -3.949 10.18 11.031 1 91.62 99 ARG B N 1
ATOM 2146 C CA . ARG B 1 99 ? -2.988 9.516 10.148 1 91.62 99 ARG B CA 1
ATOM 2147 C C . ARG B 1 99 ? -2.047 8.617 10.945 1 91.62 99 ARG B C 1
ATOM 2149 O O . ARG B 1 99 ? -1.392 9.07 11.883 1 91.62 99 ARG B O 1
ATOM 2156 N N . THR B 1 100 ? -2.053 7.355 10.602 1 92.81 100 THR B N 1
ATOM 2157 C CA . THR B 1 100 ? -1.111 6.395 11.164 1 92.81 100 THR B CA 1
ATOM 2158 C C . THR B 1 100 ? -0.045 6.02 10.141 1 92.81 100 THR B C 1
ATOM 2160 O O . THR B 1 100 ? -0.367 5.57 9.039 1 92.81 100 THR B O 1
ATOM 2163 N N . GLN B 1 101 ? 1.203 6.258 10.523 1 91.12 101 GLN B N 1
ATOM 2164 C CA . GLN B 1 101 ? 2.287 5.824 9.648 1 91.12 101 GLN B CA 1
ATOM 2165 C C . GLN B 1 101 ? 2.551 4.328 9.805 1 91.12 101 GLN B C 1
ATOM 2167 O O . GLN B 1 101 ? 3.35 3.916 10.648 1 91.12 101 GLN B O 1
ATOM 2172 N N . VAL B 1 102 ? 2.006 3.568 8.953 1 94.88 102 VAL B N 1
ATOM 2173 C CA . VAL B 1 102 ? 2.023 2.113 9.039 1 94.88 102 VAL B CA 1
ATOM 2174 C C . VAL B 1 102 ? 3.42 1.592 8.711 1 94.88 102 VAL B C 1
ATOM 2176 O O . VAL B 1 102 ? 3.926 0.685 9.375 1 94.88 102 VAL B O 1
ATOM 2179 N N . PHE B 1 103 ? 4.082 2.189 7.715 1 93.06 103 PHE B N 1
ATOM 2180 C CA . PHE B 1 103 ? 5.43 1.803 7.312 1 93.06 103 PHE B CA 1
ATOM 2181 C C . PHE B 1 103 ? 6.125 2.945 6.586 1 93.06 103 PHE B C 1
ATOM 2183 O O . PHE B 1 103 ? 5.555 3.551 5.676 1 93.06 103 PHE B O 1
ATOM 2190 N N . MET B 1 104 ? 7.227 3.184 7.047 1 88.38 104 MET B N 1
ATOM 2191 C CA . MET B 1 104 ? 8.133 4.094 6.344 1 88.38 104 MET B CA 1
ATOM 2192 C C . MET B 1 104 ? 9.578 3.824 6.727 1 88.38 104 MET B C 1
ATOM 2194 O O . MET B 1 104 ? 9.906 3.734 7.914 1 88.38 104 MET B O 1
ATOM 2198 N N . ARG B 1 105 ? 10.398 3.645 5.73 1 86.62 105 ARG B N 1
ATOM 2199 C CA . ARG B 1 105 ? 11.852 3.59 5.902 1 86.62 105 ARG B CA 1
ATOM 2200 C C . ARG B 1 105 ? 12.562 4.375 4.801 1 86.62 105 ARG B C 1
ATOM 2202 O O . ARG B 1 105 ? 12.156 4.332 3.639 1 86.62 105 ARG B O 1
ATOM 2209 N N . PRO B 1 106 ? 13.57 5.074 5.188 1 79.69 106 PRO B N 1
ATOM 2210 C CA . PRO B 1 106 ? 14.273 5.887 4.191 1 79.69 106 PRO B CA 1
ATOM 2211 C C . PRO B 1 106 ? 14.82 5.059 3.035 1 79.69 106 PRO B C 1
ATOM 2213 O O . PRO B 1 106 ? 14.914 5.551 1.906 1 79.69 106 PRO B O 1
ATOM 2216 N N . ASP B 1 107 ? 15.156 3.844 3.266 1 84 107 ASP B N 1
ATOM 2217 C CA . ASP B 1 107 ? 15.805 3.031 2.244 1 84 107 ASP B CA 1
ATOM 2218 C C . ASP B 1 107 ? 14.797 2.164 1.501 1 84 107 ASP B C 1
ATOM 2220 O O . ASP B 1 107 ? 15.172 1.264 0.749 1 84 107 ASP B O 1
ATOM 2224 N N . HIS B 1 108 ? 13.609 2.416 1.773 1 90 108 HIS B N 1
ATOM 2225 C CA . HIS B 1 108 ? 12.555 1.664 1.104 1 90 108 HIS B CA 1
ATOM 2226 C C . HIS B 1 108 ? 11.672 2.58 0.262 1 90 108 HIS B C 1
ATOM 2228 O O . HIS B 1 108 ? 11.266 3.65 0.72 1 90 108 HIS B O 1
ATOM 2234 N N . PRO B 1 109 ? 11.305 2.164 -0.899 1 89.81 109 PRO B N 1
ATOM 2235 C CA . PRO B 1 109 ? 10.609 3.084 -1.799 1 89.81 109 PRO B CA 1
ATOM 2236 C C . PRO B 1 109 ? 9.117 3.201 -1.483 1 89.81 109 PRO B C 1
ATOM 2238 O O . PRO B 1 109 ? 8.461 4.152 -1.921 1 89.81 109 PRO B O 1
ATOM 2241 N N . VAL B 1 110 ? 8.562 2.238 -0.728 1 92.88 110 VAL B N 1
ATOM 2242 C CA . VAL B 1 110 ? 7.129 2.219 -0.465 1 92.88 110 VAL B CA 1
ATOM 2243 C C . VAL B 1 110 ? 6.852 2.787 0.925 1 92.88 110 VAL B C 1
ATOM 2245 O O . VAL B 1 110 ? 7.566 2.479 1.883 1 92.88 110 VAL B O 1
ATOM 2248 N N . GLU B 1 111 ? 5.871 3.578 1.021 1 91.94 111 GLU B N 1
ATOM 2249 C CA . GLU B 1 111 ? 5.305 4.059 2.277 1 91.94 111 GLU B CA 1
ATOM 2250 C C . GLU B 1 111 ? 3.842 3.654 2.414 1 91.94 111 GLU B C 1
ATOM 2252 O O . GLU B 1 111 ? 3.098 3.652 1.432 1 91.94 111 GLU B O 1
ATOM 2257 N N . LEU B 1 112 ? 3.426 3.27 3.607 1 95.19 112 LEU B N 1
ATOM 2258 C CA . LEU B 1 112 ? 2.035 2.934 3.896 1 95.19 112 LEU B CA 1
ATOM 2259 C C . LEU B 1 112 ? 1.485 3.814 5.012 1 95.19 112 LEU B C 1
ATOM 2261 O O . LEU B 1 112 ? 2.117 3.965 6.062 1 95.19 112 LEU B O 1
ATOM 2265 N N . VAL B 1 113 ? 0.351 4.344 4.758 1 94.44 113 VAL B N 1
ATOM 2266 C CA . VAL B 1 113 ? -0.332 5.195 5.723 1 94.44 113 VAL B CA 1
ATOM 2267 C C . VAL B 1 113 ? -1.79 4.762 5.855 1 94.44 113 VAL B C 1
ATOM 2269 O O . VAL B 1 113 ? -2.449 4.465 4.855 1 94.44 113 VAL B O 1
ATOM 2272 N N . GLN B 1 114 ? -2.25 4.664 7.035 1 96.81 114 GLN B N 1
ATOM 2273 C CA . GLN B 1 114 ? -3.68 4.48 7.262 1 96.81 114 GLN B CA 1
ATOM 2274 C C . GLN B 1 114 ? -4.328 5.766 7.77 1 96.81 114 GLN B C 1
ATOM 2276 O O . GLN B 1 114 ? -3.818 6.398 8.695 1 96.81 114 GLN B O 1
ATOM 2281 N N . VAL B 1 115 ? -5.391 6.156 7.168 1 96.31 115 VAL B N 1
ATOM 2282 C CA . VAL B 1 115 ? -6.078 7.391 7.527 1 96.31 115 VAL B CA 1
ATOM 2283 C C . VAL B 1 115 ? -7.504 7.074 7.969 1 96.31 115 VAL B C 1
ATOM 2285 O O . VAL B 1 115 ? -8.172 6.23 7.371 1 96.31 115 VAL B O 1
ATOM 2288 N N . THR B 1 116 ? -7.977 7.672 8.961 1 97.75 116 THR B N 1
ATOM 2289 C CA . THR B 1 116 ? -9.391 7.688 9.32 1 97.75 116 THR B CA 1
ATOM 2290 C C . THR B 1 116 ? -9.961 9.094 9.211 1 97.75 116 THR B C 1
ATOM 2292 O O . THR B 1 116 ? -9.508 10.016 9.891 1 97.75 116 THR B O 1
ATOM 2295 N N . MET B 1 117 ? -10.898 9.281 8.344 1 97.25 117 MET B N 1
ATOM 2296 C CA . MET B 1 117 ? -11.602 10.539 8.117 1 97.25 117 MET B CA 1
ATOM 2297 C C . MET B 1 117 ? -12.938 10.555 8.859 1 97.25 117 MET B C 1
ATOM 2299 O O . MET B 1 117 ? -13.773 9.672 8.656 1 97.25 117 MET B O 1
ATOM 2303 N N . PRO B 1 118 ? -13.133 11.5 9.781 1 96.88 118 PRO B N 1
ATOM 2304 C CA . PRO B 1 118 ? -14.391 11.555 10.523 1 96.88 118 PRO B CA 1
ATOM 2305 C C . PRO B 1 118 ? -15.578 11.922 9.633 1 96.88 118 PRO B C 1
ATOM 2307 O O . PRO B 1 118 ? -15.391 12.344 8.484 1 96.88 118 PRO B O 1
ATOM 2310 N N . PRO B 1 119 ? -16.844 11.656 10.227 1 97.25 119 PRO B N 1
ATOM 2311 C CA . PRO B 1 119 ? -18.031 12.07 9.484 1 97.25 119 PRO B CA 1
ATOM 2312 C C . PRO B 1 119 ? -18 13.547 9.094 1 97.25 119 PRO B C 1
ATOM 2314 O O . PRO B 1 119 ? -17.734 14.406 9.938 1 97.25 119 PRO B O 1
ATOM 2317 N N . GLY B 1 120 ? -18.172 13.82 7.82 1 95.69 120 GLY B N 1
ATOM 2318 C CA . GLY B 1 120 ? -18.203 15.188 7.34 1 95.69 120 GLY B CA 1
ATOM 2319 C C . GLY B 1 120 ? -16.812 15.797 7.168 1 95.69 120 GLY B C 1
ATOM 2320 O O . GLY B 1 120 ? -16.688 16.938 6.73 1 95.69 120 GLY B O 1
ATOM 2321 N N . GLY B 1 121 ? -15.805 15 7.453 1 94.19 121 GLY B N 1
ATOM 2322 C CA . GLY B 1 121 ? -14.445 15.508 7.387 1 94.19 121 GLY B CA 1
ATOM 2323 C C . GLY B 1 121 ? -13.922 15.617 5.969 1 94.19 121 GLY B C 1
ATOM 2324 O O . GLY B 1 121 ? -14.406 14.93 5.066 1 94.19 121 GLY B O 1
ATOM 2325 N N . GLN B 1 122 ? -12.875 16.547 5.836 1 92.75 122 GLN B N 1
ATOM 2326 C CA . GLN B 1 122 ? -12.234 16.703 4.535 1 92.75 122 GLN B CA 1
ATOM 2327 C C . GLN B 1 122 ? -10.789 17.172 4.688 1 92.75 122 GLN B C 1
ATOM 2329 O O . GLN B 1 122 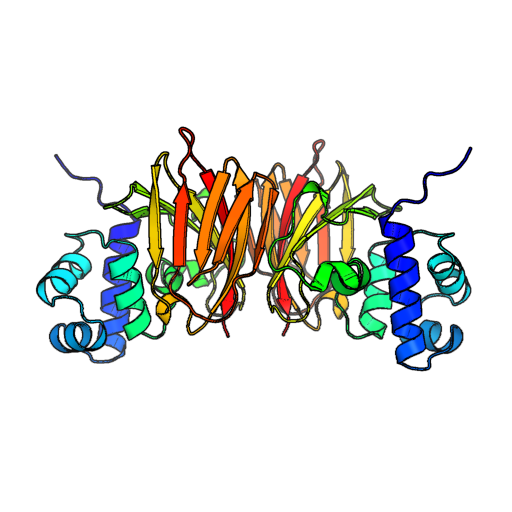? -10.438 17.797 5.688 1 92.75 122 GLN B O 1
ATOM 2334 N N . ALA B 1 123 ? -10.016 16.797 3.746 1 89.38 123 ALA B N 1
ATOM 2335 C CA . ALA B 1 123 ? -8.641 17.281 3.629 1 89.38 123 ALA B CA 1
ATOM 2336 C C . ALA B 1 123 ? -8.359 17.812 2.225 1 89.38 123 ALA B C 1
ATOM 2338 O O . ALA B 1 123 ? -8.672 17.141 1.232 1 89.38 123 ALA B O 1
ATOM 2339 N N . ALA B 1 124 ? -7.844 19 2.174 1 88.25 124 ALA B N 1
ATOM 2340 C CA . ALA B 1 124 ? -7.402 19.594 0.914 1 88.25 124 ALA B CA 1
ATOM 2341 C C . ALA B 1 124 ? -5.883 19.609 0.816 1 88.25 124 ALA B C 1
ATOM 2343 O O . ALA B 1 124 ? -5.199 20.156 1.683 1 88.25 124 ALA B O 1
ATOM 2344 N N . LEU B 1 125 ? -5.41 18.953 -0.2 1 85.38 125 LEU B N 1
ATOM 2345 C CA . LEU B 1 125 ? -3.969 18.859 -0.411 1 85.38 125 LEU B CA 1
ATOM 2346 C C . LEU B 1 125 ? -3.58 19.469 -1.758 1 85.38 125 LEU B C 1
ATOM 2348 O O . LEU B 1 125 ? -4.141 19.094 -2.791 1 85.38 125 LEU B O 1
ATOM 2352 N N . PRO B 1 126 ? -2.609 20.359 -1.706 1 85.25 126 PRO B N 1
ATOM 2353 C CA . PRO B 1 126 ? -2.211 20.984 -2.963 1 85.25 126 PRO B CA 1
ATOM 2354 C C . PRO B 1 126 ? -1.43 20.047 -3.879 1 85.25 126 PRO B C 1
ATOM 2356 O O . PRO B 1 126 ? -0.903 19.031 -3.424 1 85.25 126 PRO B O 1
ATOM 2359 N N . ALA B 1 127 ? -1.33 20.484 -5.156 1 86.94 127 ALA B N 1
ATOM 2360 C CA . ALA B 1 127 ? -0.596 19.719 -6.164 1 86.94 127 ALA B CA 1
ATOM 2361 C C . ALA B 1 127 ? 0.841 19.469 -5.719 1 86.94 127 ALA B C 1
ATOM 2363 O O . ALA B 1 127 ? 1.416 18.406 -6.023 1 86.94 127 ALA B O 1
ATOM 2364 N N . SER B 1 128 ? 1.413 20.359 -5.055 1 80.56 128 SER B N 1
ATOM 2365 C CA . SER B 1 128 ? 2.809 20.266 -4.641 1 80.56 128 SER B CA 1
ATOM 2366 C C . SER B 1 128 ? 3.029 19.109 -3.674 1 80.56 128 SER B C 1
ATOM 2368 O O . SER B 1 128 ? 4.137 18.578 -3.582 1 80.56 128 SER B O 1
ATOM 2370 N N . SER B 1 129 ? 1.942 18.672 -2.951 1 78.81 129 SER B N 1
ATOM 2371 C CA . SER B 1 129 ? 2.016 17.547 -2.023 1 78.81 129 SER B CA 1
ATOM 2372 C C . SER B 1 129 ? 2.373 16.25 -2.75 1 78.81 129 SER B C 1
ATOM 2374 O O . SER B 1 129 ? 2.859 15.305 -2.135 1 78.81 129 SER B O 1
ATOM 2376 N N . TYR B 1 130 ? 2.146 16.297 -4.043 1 82.31 130 TYR B N 1
ATOM 2377 C CA . TYR B 1 130 ? 2.234 15.055 -4.801 1 82.31 130 TYR B CA 1
ATOM 2378 C C . TYR B 1 130 ? 3.32 15.141 -5.871 1 82.31 130 TYR B C 1
ATOM 2380 O O . TYR B 1 130 ? 3.416 14.266 -6.738 1 82.31 130 TYR B O 1
ATOM 2388 N N . ALA B 1 131 ? 4.086 16.156 -5.781 1 81.12 131 ALA B N 1
ATOM 2389 C CA . ALA B 1 131 ? 5.059 16.438 -6.832 1 81.12 131 ALA B CA 1
ATOM 2390 C C . ALA B 1 131 ? 6.113 15.336 -6.914 1 81.12 131 ALA B C 1
ATOM 2392 O O . ALA B 1 131 ? 6.602 15.016 -7.996 1 81.12 131 ALA B O 1
ATOM 2393 N N . LEU B 1 132 ? 6.359 14.664 -5.762 1 80.5 132 LEU B N 1
ATOM 2394 C CA . LEU B 1 132 ? 7.477 13.727 -5.758 1 80.5 132 LEU B CA 1
ATOM 2395 C C . LEU B 1 132 ? 7.008 12.32 -5.402 1 80.5 132 LEU B C 1
ATOM 2397 O O . LEU B 1 132 ? 7.812 11.469 -5.012 1 80.5 132 LEU B O 1
ATOM 2401 N N . ILE B 1 133 ? 5.691 12.164 -5.5 1 87.19 133 ILE B N 1
ATOM 2402 C CA . ILE B 1 133 ? 5.188 10.844 -5.125 1 87.19 133 ILE B CA 1
ATOM 2403 C C . ILE B 1 133 ? 4.094 10.422 -6.098 1 87.19 133 ILE B C 1
ATOM 2405 O O . ILE B 1 133 ? 3.506 11.258 -6.789 1 87.19 133 ILE B O 1
ATOM 2409 N N . ARG B 1 134 ? 3.883 9.164 -6.25 1 91.81 134 ARG B N 1
ATOM 2410 C CA . ARG B 1 134 ? 2.684 8.547 -6.805 1 91.81 134 ARG B CA 1
ATOM 2411 C C . ARG B 1 134 ? 1.981 7.684 -5.762 1 91.81 134 ARG B C 1
ATOM 2413 O O . ARG B 1 134 ? 2.635 6.969 -4.996 1 91.81 134 ARG B O 1
ATOM 2420 N N . GLN B 1 135 ? 0.607 7.879 -5.707 1 93.5 135 GLN B N 1
ATOM 2421 C CA . GLN B 1 135 ? -0.031 7.152 -4.613 1 93.5 135 GLN B CA 1
ATOM 2422 C C . GLN B 1 135 ? -1.325 6.488 -5.074 1 93.5 135 GLN B C 1
ATOM 2424 O O . GLN B 1 135 ? -1.88 6.852 -6.113 1 93.5 135 GLN B O 1
ATOM 2429 N N . VAL B 1 136 ? -1.715 5.48 -4.371 1 96.06 136 VAL B N 1
ATOM 2430 C CA . VAL B 1 136 ? -2.988 4.781 -4.504 1 96.06 136 VAL B CA 1
ATOM 2431 C C . VAL B 1 136 ? -3.705 4.75 -3.156 1 96.06 136 VAL B C 1
ATOM 2433 O O . VAL B 1 136 ? -3.062 4.672 -2.105 1 96.06 136 VAL B O 1
ATOM 2436 N N . ILE B 1 137 ? -5 4.902 -3.223 1 97.12 137 ILE B N 1
ATOM 2437 C CA . ILE B 1 137 ? -5.824 4.777 -2.023 1 97.12 137 ILE B CA 1
ATOM 2438 C C . ILE B 1 137 ? -6.703 3.535 -2.125 1 97.12 137 ILE B C 1
ATOM 2440 O O . ILE B 1 137 ? -7.184 3.193 -3.209 1 97.12 137 ILE B O 1
ATOM 2444 N N . GLN B 1 138 ? -6.867 2.887 -1.053 1 98.19 138 GLN B N 1
ATOM 2445 C CA . GLN B 1 138 ? -7.863 1.829 -0.919 1 98.19 138 GLN B CA 1
ATOM 2446 C C . GLN B 1 138 ? -8.758 2.068 0.291 1 98.19 138 GLN B C 1
ATOM 2448 O O . GLN B 1 138 ? -8.273 2.172 1.42 1 98.19 138 GLN B O 1
ATOM 2453 N N . VAL B 1 139 ? -10.062 2.141 0.041 1 98.69 139 VAL B N 1
ATOM 2454 C CA . VAL B 1 139 ? -11 2.312 1.149 1 98.69 139 VAL B CA 1
ATOM 2455 C C . VAL B 1 139 ? -11.18 0.984 1.88 1 98.69 139 VAL B C 1
ATOM 2457 O O . VAL B 1 139 ? -11.539 -0.026 1.266 1 98.69 139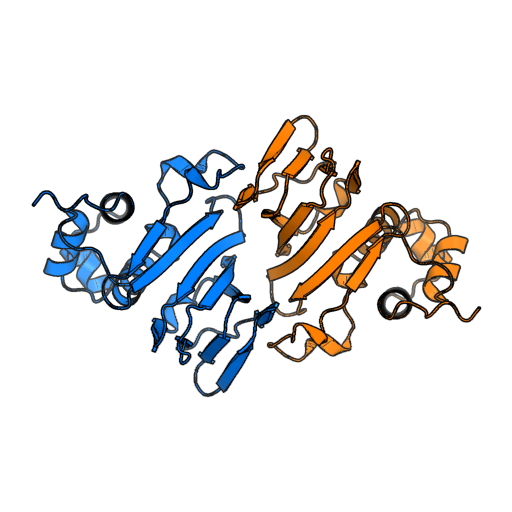 VAL B O 1
ATOM 2460 N N . GLN B 1 140 ? -10.883 1.008 3.119 1 97.69 140 GLN B N 1
ATOM 2461 C CA . GLN B 1 140 ? -11.039 -0.197 3.928 1 97.69 140 GLN B CA 1
ATOM 2462 C C . GLN B 1 140 ? -12.453 -0.294 4.5 1 97.69 140 GLN B C 1
ATOM 2464 O O . GLN B 1 140 ? -13.039 -1.378 4.539 1 97.69 140 GLN B O 1
ATOM 2469 N N . SER B 1 141 ? -12.992 0.758 4.988 1 97.94 141 SER B N 1
ATOM 2470 C CA . SER B 1 141 ? -14.359 0.861 5.492 1 97.94 141 SER B CA 1
ATOM 2471 C C . SER B 1 141 ? -14.922 2.258 5.266 1 97.94 141 SER B C 1
ATOM 2473 O O . SER B 1 141 ? -14.188 3.244 5.281 1 97.94 141 SER B O 1
ATOM 2475 N N . GLY B 1 142 ? -16.25 2.291 5.055 1 98.12 142 GLY B N 1
ATOM 2476 C CA . GLY B 1 142 ? -16.906 3.562 4.801 1 98.12 142 GLY B CA 1
ATOM 2477 C C . GLY B 1 142 ? -16.875 3.969 3.342 1 98.12 142 GLY B C 1
ATOM 2478 O O . GLY B 1 142 ? -16.844 3.113 2.453 1 98.12 142 GLY B O 1
ATOM 2479 N N . GLN B 1 143 ? -17.125 5.266 3.178 1 98.19 143 GLN B N 1
ATOM 2480 C CA . GLN B 1 143 ? -17.156 5.852 1.841 1 98.19 143 GLN B CA 1
ATOM 2481 C C . GLN B 1 143 ? -16.297 7.113 1.777 1 98.19 143 GLN B C 1
ATOM 2483 O O . GLN B 1 143 ? -16.156 7.82 2.777 1 98.19 143 GLN B O 1
ATOM 2488 N N . LEU B 1 144 ? -15.758 7.328 0.559 1 98.06 144 LEU B N 1
ATOM 2489 C CA . LEU B 1 144 ? -14.867 8.461 0.37 1 98.06 144 LEU B CA 1
ATOM 2490 C C . LEU B 1 144 ? -15.102 9.125 -0.981 1 98.06 144 LEU B C 1
ATOM 2492 O O . LEU B 1 144 ? -15.375 8.445 -1.973 1 98.06 144 LEU B O 1
ATOM 2496 N N . THR B 1 145 ? -15.047 10.406 -1.002 1 98.12 145 THR B N 1
ATOM 2497 C CA . THR B 1 145 ? -15.07 11.156 -2.25 1 98.12 145 THR B CA 1
ATOM 2498 C C . THR B 1 145 ? -13.727 11.844 -2.484 1 98.12 145 THR B C 1
ATOM 2500 O O . THR B 1 145 ? -13.227 12.562 -1.617 1 98.12 145 THR B O 1
ATOM 2503 N N . VAL B 1 146 ? -13.133 11.562 -3.65 1 97.69 146 VAL B N 1
ATOM 2504 C CA . VAL B 1 146 ? -11.852 12.164 -4.02 1 97.69 146 VAL B CA 1
ATOM 2505 C C . VAL B 1 146 ? -12.031 13.031 -5.266 1 97.69 146 VAL B C 1
ATOM 2507 O O . VAL B 1 146 ? -12.477 12.547 -6.309 1 97.69 146 VAL B O 1
ATOM 2510 N N . THR B 1 147 ? -11.688 14.273 -5.117 1 96.31 147 THR B N 1
ATOM 2511 C CA . THR B 1 147 ? -11.711 15.195 -6.25 1 96.31 147 THR B CA 1
ATOM 2512 C C . THR B 1 147 ? -10.297 15.609 -6.645 1 96.31 147 THR B C 1
ATOM 2514 O O . THR B 1 147 ? -9.57 16.188 -5.84 1 96.31 147 THR B O 1
ATOM 2517 N N . GLU B 1 148 ? -9.914 15.227 -7.758 1 92.19 148 GLU B N 1
ATOM 2518 C CA . GLU B 1 148 ? -8.633 15.609 -8.344 1 92.19 148 GLU B CA 1
ATOM 2519 C C . GLU B 1 148 ? -8.836 16.562 -9.516 1 92.19 148 GLU B C 1
ATOM 2521 O O . GLU B 1 148 ? -9.297 16.172 -10.586 1 92.19 148 GLU B O 1
ATOM 2526 N N . GLY B 1 149 ? -8.375 17.828 -9.227 1 85.06 149 GLY B N 1
ATOM 2527 C CA . GLY B 1 149 ? -8.672 18.812 -10.25 1 85.06 149 GLY B CA 1
ATOM 2528 C C . GLY B 1 149 ? -10.148 18.906 -10.578 1 85.06 149 GLY B C 1
ATOM 2529 O O . GLY B 1 149 ? -10.961 19.188 -9.703 1 85.06 149 GLY B O 1
ATOM 2530 N N . GLY B 1 150 ? -10.602 18.438 -11.695 1 83.62 150 GLY B N 1
ATOM 2531 C CA . GLY B 1 150 ? -11.977 18.516 -12.156 1 83.62 150 GLY B CA 1
ATOM 2532 C C . GLY B 1 150 ? -12.688 17.172 -12.148 1 83.62 150 GLY B C 1
ATOM 2533 O O . GLY B 1 150 ? -13.898 17.109 -12.359 1 83.62 150 GLY B O 1
ATOM 2534 N N . ASP B 1 151 ? -12.039 16.141 -11.789 1 91.56 151 ASP B N 1
ATOM 2535 C CA . ASP B 1 151 ? -12.609 14.789 -11.781 1 91.56 151 ASP B CA 1
ATOM 2536 C C . ASP B 1 151 ? -12.969 14.352 -10.367 1 91.56 151 ASP B C 1
ATOM 2538 O O . ASP B 1 151 ? -12.172 14.5 -9.445 1 91.56 151 ASP B O 1
ATOM 2542 N N . THR B 1 152 ? -14.227 13.836 -10.25 1 96.31 152 THR B N 1
ATOM 2543 C CA . THR B 1 152 ? -14.664 13.367 -8.938 1 96.31 152 THR B CA 1
ATOM 2544 C C . THR B 1 152 ? -14.867 11.852 -8.945 1 96.31 152 THR B C 1
ATOM 2546 O O . THR B 1 152 ? -15.531 11.312 -9.836 1 96.31 152 THR B O 1
ATOM 2549 N N . HIS B 1 153 ? -14.359 11.172 -7.945 1 97.38 153 HIS B N 1
ATOM 2550 C CA . HIS B 1 153 ? -14.492 9.727 -7.754 1 97.38 153 HIS B CA 1
ATOM 2551 C C . HIS B 1 153 ? -15.164 9.414 -6.422 1 97.38 153 HIS B C 1
ATOM 2553 O O . HIS B 1 153 ? -14.758 9.93 -5.379 1 97.38 153 HIS B O 1
ATOM 2559 N N . HIS B 1 154 ? -16.141 8.609 -6.477 1 97.94 154 HIS B N 1
ATOM 2560 C CA . HIS B 1 154 ? -16.781 8.102 -5.273 1 97.94 154 HIS B CA 1
ATOM 2561 C C . HIS B 1 154 ? -16.344 6.672 -4.973 1 97.94 154 HIS B C 1
ATOM 2563 O O . HIS B 1 154 ? -16.562 5.766 -5.785 1 97.94 154 HIS B O 1
ATOM 2569 N N . LEU B 1 155 ? -15.82 6.504 -3.812 1 98.12 155 LEU B N 1
ATOM 2570 C CA . LEU B 1 155 ? -15.266 5.203 -3.457 1 98.12 155 LEU B CA 1
ATOM 2571 C C . LEU B 1 155 ? -16.047 4.57 -2.311 1 98.12 155 LEU B C 1
ATOM 2573 O O . LEU B 1 155 ? -16.422 5.258 -1.359 1 98.12 155 LEU B O 1
ATOM 2577 N N . HIS B 1 156 ? -16.281 3.295 -2.43 1 98.12 156 HIS B N 1
ATOM 2578 C CA . HIS B 1 156 ? -16.844 2.479 -1.364 1 98.12 156 HIS B CA 1
ATOM 2579 C C . HIS B 1 156 ? -15.812 1.515 -0.792 1 98.12 156 HIS B C 1
ATOM 2581 O O . HIS B 1 156 ? -14.703 1.402 -1.317 1 98.12 156 HIS B O 1
ATOM 2587 N N . ALA B 1 157 ? -16.234 0.86 0.301 1 98.25 157 ALA B N 1
ATOM 2588 C CA . ALA B 1 157 ? -15.32 -0.097 0.927 1 98.25 157 ALA B CA 1
ATOM 2589 C C . ALA B 1 157 ? -14.789 -1.099 -0.096 1 98.25 157 ALA B C 1
ATOM 2591 O O . ALA B 1 157 ? -15.562 -1.675 -0.867 1 98.25 157 ALA B O 1
ATOM 2592 N N . GLY B 1 158 ? -13.461 -1.201 -0.144 1 97.38 158 GLY B N 1
ATOM 2593 C CA . GLY B 1 158 ? -12.82 -2.145 -1.043 1 97.38 158 GLY B CA 1
ATOM 2594 C C . GLY B 1 158 ? -12.344 -1.507 -2.336 1 97.38 158 GLY B C 1
ATOM 2595 O O . GLY B 1 158 ? -11.492 -2.064 -3.031 1 97.38 158 GLY B O 1
ATOM 2596 N N . ASP B 1 159 ? -12.906 -0.352 -2.742 1 97.88 159 ASP B N 1
ATOM 2597 C CA . ASP B 1 159 ? -12.492 0.333 -3.963 1 97.88 159 ASP B CA 1
ATOM 2598 C C . ASP B 1 159 ? -11.086 0.914 -3.816 1 97.88 159 ASP B C 1
ATOM 2600 O O . ASP B 1 159 ? -10.656 1.229 -2.707 1 97.88 159 ASP B O 1
ATOM 2604 N N . SER B 1 160 ? -10.383 0.957 -4.938 1 97.94 160 SER B N 1
ATOM 2605 C CA . SER B 1 160 ? -9.07 1.592 -4.953 1 97.94 160 SER B CA 1
ATOM 2606 C C . SER B 1 160 ? -8.961 2.613 -6.078 1 97.94 160 SER B C 1
ATOM 2608 O O . SER B 1 160 ? -9.633 2.486 -7.105 1 97.94 160 SER B O 1
ATOM 2610 N N . LEU B 1 161 ? -8.195 3.674 -5.859 1 97.31 161 LEU B N 1
ATOM 2611 C CA . LEU B 1 161 ? -7.996 4.75 -6.82 1 97.31 161 LEU B CA 1
ATOM 2612 C C . LEU B 1 161 ? -6.516 5.094 -6.949 1 97.31 161 LEU B C 1
ATOM 2614 O O . LEU B 1 161 ? -5.875 5.477 -5.969 1 97.31 161 LEU B O 1
ATOM 2618 N N . GLY B 1 162 ? -5.957 4.895 -8.102 1 95.94 162 GLY B N 1
ATOM 2619 C CA . GLY B 1 162 ? -4.637 5.426 -8.406 1 95.94 162 GLY B CA 1
ATOM 2620 C C . GLY B 1 162 ? -4.66 6.887 -8.812 1 95.94 162 GLY B C 1
ATOM 2621 O O . GLY B 1 162 ? -5.387 7.27 -9.734 1 95.94 162 GLY B O 1
ATOM 2622 N N . PHE B 1 163 ? -3.889 7.664 -8.094 1 93.5 163 PHE B N 1
ATOM 2623 C CA . PHE B 1 163 ? -3.865 9.086 -8.414 1 93.5 163 PHE B CA 1
ATOM 2624 C C . PHE B 1 163 ? -3.148 9.336 -9.734 1 93.5 163 PHE B C 1
ATOM 2626 O O . PHE B 1 163 ? -2.25 8.578 -10.109 1 93.5 163 PHE B O 1
ATOM 2633 N N . GLY B 1 164 ? -3.586 10.375 -10.492 1 89.19 164 GLY B N 1
ATOM 2634 C CA . GLY B 1 164 ? -2.938 10.82 -11.719 1 89.19 164 GLY B CA 1
ATOM 2635 C C . GLY B 1 164 ? -1.787 11.781 -11.469 1 89.19 164 GLY B C 1
ATOM 2636 O O . GLY B 1 164 ? -1.182 11.766 -10.391 1 89.19 164 GLY B O 1
ATOM 2637 N N . PRO B 1 165 ? -1.431 12.5 -12.484 1 88.25 165 PRO B N 1
ATOM 2638 C CA . PRO B 1 165 ? -0.415 13.539 -12.281 1 88.25 165 PRO B CA 1
ATOM 2639 C C . PRO B 1 165 ? -0.776 14.508 -11.164 1 88.25 165 PRO B C 1
ATOM 2641 O O . PRO B 1 165 ? -1.946 14.617 -10.781 1 88.25 165 PRO B O 1
ATOM 2644 N N . PRO B 1 166 ? 0.236 15.156 -10.68 1 88.94 166 PRO B N 1
ATOM 2645 C CA . PRO B 1 166 ? -0.012 16.078 -9.57 1 88.94 166 PRO B CA 1
ATOM 2646 C C . PRO B 1 166 ? -1.11 17.094 -9.875 1 88.94 166 PRO B C 1
ATOM 2648 O O . PRO B 1 166 ? -1.1 17.719 -10.945 1 88.94 166 PRO B O 1
ATOM 2651 N N . ALA B 1 167 ? -2.027 17.25 -9.016 1 91.81 167 ALA B N 1
ATOM 2652 C CA . ALA B 1 167 ? -3.145 18.203 -9.047 1 91.81 167 ALA B CA 1
ATOM 2653 C C . ALA B 1 167 ? -3.641 18.516 -7.641 1 91.81 167 ALA B C 1
ATOM 2655 O O . ALA B 1 167 ? -3.279 17.828 -6.68 1 91.81 167 ALA B O 1
ATOM 2656 N N . ASP B 1 168 ? -4.398 19.594 -7.586 1 92.06 168 ASP B N 1
ATOM 2657 C CA . ASP B 1 168 ? -5.07 19.844 -6.312 1 92.06 168 ASP B CA 1
ATOM 2658 C C . ASP B 1 168 ? -6.09 18.75 -6.012 1 92.06 168 ASP B C 1
ATOM 2660 O O . ASP B 1 168 ? -6.832 18.328 -6.898 1 92.06 168 ASP B O 1
ATOM 2664 N N . VAL B 1 169 ? -6.109 18.297 -4.75 1 93.5 169 VAL B N 1
ATOM 2665 C CA . VAL B 1 169 ? -6.957 17.172 -4.391 1 93.5 169 VAL B CA 1
ATOM 2666 C C . VAL B 1 169 ? -7.773 17.5 -3.145 1 93.5 169 VAL B C 1
ATOM 2668 O O . VAL B 1 169 ? -7.258 18.109 -2.205 1 93.5 169 VAL B O 1
ATOM 2671 N N . ILE B 1 170 ? -9 17.156 -3.238 1 94.12 170 ILE B N 1
ATOM 2672 C CA . ILE B 1 170 ? -9.836 17.172 -2.043 1 94.12 170 ILE B CA 1
ATOM 2673 C C . ILE B 1 170 ? -10.297 15.75 -1.716 1 94.12 170 ILE B C 1
ATOM 2675 O O . ILE B 1 170 ? -10.875 15.07 -2.564 1 94.12 170 ILE B O 1
ATOM 2679 N N . ILE B 1 171 ? -10.016 15.305 -0.548 1 95.44 171 ILE B N 1
ATOM 2680 C CA . ILE B 1 171 ? -10.508 14.023 -0.041 1 95.44 171 ILE B CA 1
ATOM 2681 C C . ILE B 1 171 ? -11.539 14.266 1.056 1 95.44 171 ILE B C 1
ATOM 2683 O O . ILE B 1 171 ? -11.25 14.914 2.064 1 95.44 171 ILE B O 1
ATOM 2687 N N . ALA B 1 172 ? -12.75 13.703 0.87 1 96.81 172 ALA B N 1
ATOM 2688 C CA . ALA B 1 172 ? -13.828 14.062 1.78 1 96.81 172 ALA B CA 1
ATOM 2689 C C . ALA B 1 172 ? -14.664 12.836 2.152 1 96.81 172 ALA B C 1
ATOM 2691 O O . ALA B 1 172 ? -14.859 11.938 1.334 1 96.81 172 ALA B O 1
ATOM 2692 N N . ASN B 1 173 ? -15.07 12.758 3.369 1 98.12 173 ASN B N 1
ATOM 2693 C CA . ASN B 1 173 ? -16.109 11.859 3.871 1 98.12 173 ASN B CA 1
ATOM 2694 C C . ASN B 1 173 ? -17.422 12.602 4.098 1 98.12 173 ASN B C 1
ATOM 2696 O O . ASN B 1 173 ? -17.625 13.219 5.145 1 98.12 173 ASN B O 1
ATOM 2700 N N . THR B 1 174 ? -18.328 12.453 3.184 1 96.19 174 THR B N 1
ATOM 2701 C CA . THR B 1 174 ? -19.562 13.219 3.264 1 96.19 174 THR B CA 1
ATOM 2702 C C . THR B 1 174 ? -20.641 12.414 3.986 1 96.19 174 THR B C 1
ATOM 2704 O O . THR B 1 174 ? -21.828 12.781 3.961 1 96.19 174 THR B O 1
ATOM 2707 N N . THR B 1 175 ? -20.297 11.273 4.527 1 97.56 175 THR B N 1
ATOM 2708 C CA . THR B 1 175 ? -21.266 10.406 5.176 1 97.56 175 THR B CA 1
ATOM 2709 C C . THR B 1 175 ? -21.312 10.672 6.676 1 97.56 175 THR B C 1
ATOM 2711 O O . THR B 1 175 ? -20.609 11.539 7.184 1 97.56 175 THR B O 1
ATOM 2714 N N . ALA B 1 176 ? -22.219 9.922 7.406 1 97.5 176 ALA B N 1
ATOM 2715 C CA . ALA B 1 176 ? -22.406 10.094 8.844 1 97.5 176 ALA B CA 1
ATOM 2716 C C . ALA B 1 176 ? -21.562 9.109 9.633 1 97.5 176 ALA B C 1
ATOM 2718 O O . ALA B 1 176 ? -21.625 9.055 10.867 1 97.5 176 ALA B O 1
ATOM 2719 N N . HIS B 1 177 ? -20.75 8.312 8.961 1 97.5 177 HIS B N 1
ATOM 2720 C CA . HIS B 1 177 ? -19.859 7.328 9.586 1 97.5 177 HIS B CA 1
ATOM 2721 C C . HIS B 1 177 ? -18.406 7.551 9.18 1 97.5 177 HIS B C 1
ATOM 2723 O O . HIS B 1 177 ? -18.141 8.047 8.086 1 97.5 177 HIS B O 1
ATOM 2729 N N . PRO B 1 178 ? -17.484 7.242 10.07 1 98.12 178 PRO B N 1
ATOM 2730 C CA . PRO B 1 178 ? -16.078 7.406 9.703 1 98.12 178 PRO B CA 1
ATOM 2731 C C . PRO B 1 178 ? -15.68 6.551 8.508 1 98.12 178 PRO B C 1
ATOM 2733 O O . PRO B 1 178 ? -16.312 5.527 8.234 1 98.12 178 PRO B O 1
ATOM 2736 N N . CYS B 1 179 ? -14.742 7.051 7.762 1 98.38 179 CYS B N 1
ATOM 2737 C CA . CYS B 1 179 ? -14.133 6.305 6.664 1 98.38 179 CYS B CA 1
ATOM 2738 C C . CYS B 1 179 ? -12.664 6.004 6.957 1 98.38 179 CYS B C 1
ATOM 2740 O O . CYS B 1 179 ? -11.898 6.906 7.305 1 98.38 179 CYS B O 1
ATOM 2742 N N . THR B 1 180 ? -12.25 4.746 6.895 1 98.38 180 THR B N 1
ATOM 2743 C CA . THR B 1 180 ? -10.852 4.348 7.023 1 98.38 180 THR B CA 1
ATOM 2744 C C . THR B 1 180 ? -10.305 3.871 5.68 1 98.38 180 THR B C 1
ATOM 2746 O O . THR B 1 180 ? -10.953 3.092 4.977 1 98.38 180 THR B O 1
ATOM 2749 N N . TYR B 1 181 ? -9.133 4.473 5.328 1 97.81 181 TYR B N 1
ATOM 2750 C CA . TYR B 1 181 ? -8.539 4.078 4.059 1 97.81 181 TYR B CA 1
ATOM 2751 C C . TYR B 1 181 ? -7.02 4.008 4.168 1 97.81 181 TYR B C 1
ATOM 2753 O O . TYR B 1 181 ? -6.426 4.625 5.055 1 97.81 181 TYR B O 1
ATOM 2761 N N . LEU B 1 182 ? -6.461 3.146 3.316 1 97.81 182 LEU B N 1
ATOM 2762 C CA . LEU B 1 182 ? -5.016 2.99 3.193 1 97.81 182 LEU B CA 1
ATOM 2763 C C . LEU B 1 182 ? -4.477 3.826 2.039 1 97.81 182 LEU B C 1
ATOM 2765 O O . LEU B 1 182 ? -5.102 3.908 0.979 1 97.81 182 LEU B O 1
ATOM 2769 N N . VAL B 1 183 ? -3.355 4.449 2.254 1 96.06 183 VAL B N 1
ATOM 2770 C CA . VAL B 1 183 ? -2.598 5.117 1.203 1 96.06 183 VAL B CA 1
ATOM 2771 C C . VAL B 1 183 ? -1.251 4.426 1.014 1 96.06 183 VAL B C 1
ATOM 2773 O O . VAL B 1 183 ? -0.475 4.293 1.963 1 96.06 183 VAL B O 1
ATOM 2776 N N . ALA B 1 184 ? -0.99 3.924 -0.111 1 96 184 ALA B N 1
ATOM 2777 C CA . ALA B 1 184 ? 0.329 3.438 -0.507 1 96 184 ALA B CA 1
ATOM 2778 C C . ALA B 1 184 ? 1.01 4.414 -1.464 1 96 184 ALA B C 1
ATOM 2780 O O . ALA B 1 184 ? 0.397 4.875 -2.43 1 96 184 ALA B O 1
ATOM 2781 N N . LEU B 1 185 ? 2.236 4.742 -1.117 1 92.19 185 LEU B N 1
ATOM 2782 C CA . LEU B 1 185 ? 2.947 5.727 -1.928 1 92.19 185 LEU B CA 1
ATOM 2783 C C . LEU B 1 185 ? 4.289 5.172 -2.4 1 92.19 185 LEU B C 1
ATOM 2785 O O . LEU B 1 185 ? 4.941 4.414 -1.679 1 92.19 185 LEU B O 1
ATOM 2789 N N . ALA B 1 186 ? 4.668 5.457 -3.621 1 91.69 186 ALA B N 1
ATOM 2790 C CA . ALA B 1 186 ? 6.023 5.285 -4.137 1 91.69 186 ALA B CA 1
ATOM 2791 C C . ALA B 1 186 ? 6.691 6.637 -4.383 1 91.69 186 ALA B C 1
ATOM 2793 O O . ALA B 1 186 ? 6.074 7.547 -4.941 1 91.69 186 ALA B O 1
ATOM 2794 N N . ARG B 1 187 ? 7.867 6.719 -3.844 1 81.38 187 ARG B N 1
ATOM 2795 C CA . ARG B 1 187 ? 8.625 7.949 -4.043 1 81.38 187 ARG B CA 1
ATOM 2796 C C . ARG B 1 187 ? 9.336 7.945 -5.395 1 81.38 187 ARG B C 1
ATOM 2798 O O . ARG B 1 187 ? 9.773 6.895 -5.867 1 81.38 187 ARG B O 1
ATOM 2805 N N . SER B 1 188 ? 9.039 8.875 -6.203 1 68.88 188 SER B N 1
ATOM 2806 C CA . SER B 1 188 ? 9.672 9.008 -7.512 1 68.88 188 SER B CA 1
ATOM 2807 C C . SER B 1 188 ? 11.086 9.562 -7.3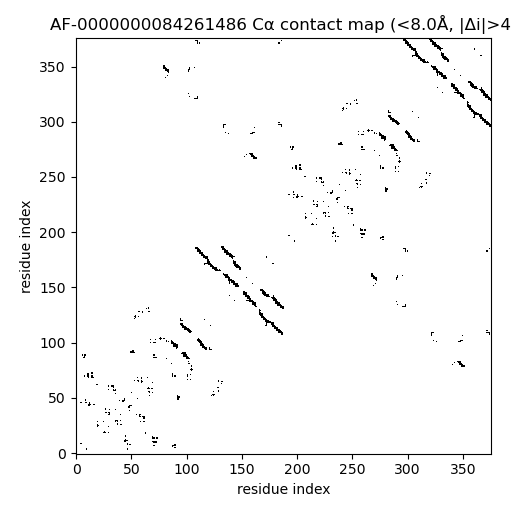83 1 68.88 188 SER B C 1
ATOM 2809 O O . SER B 1 188 ? 11.391 10.281 -6.43 1 68.88 188 SER B O 1
#

Radius of gyration: 22.18 Å; Cα contacts (8 Å, |Δi|>4): 845; chains: 2; bounding box: 44×64×63 Å

Solvent-accessible surface area (backbone atoms only — not comparable to full-atom values): 19209 Å² total; per-residue (Å²): 135,79,70,79,71,52,71,36,39,50,38,27,10,51,42,51,47,49,54,37,51,75,70,68,43,51,64,63,51,49,18,67,63,30,73,44,55,47,69,57,52,53,33,24,49,69,50,75,39,69,65,35,67,58,55,39,32,31,49,18,46,55,67,76,39,46,56,64,63,40,55,53,56,82,72,66,49,73,53,49,64,36,50,46,92,71,40,50,55,41,63,25,74,84,52,59,28,34,40,32,48,48,39,67,36,91,92,44,61,52,32,36,33,39,35,39,35,34,52,62,18,60,49,66,44,56,28,72,67,33,68,57,42,48,44,34,38,34,28,68,36,46,47,39,36,42,32,48,67,88,47,77,45,80,40,42,52,50,15,22,37,49,60,74,77,64,42,42,32,38,41,31,17,86,46,92,52,56,20,35,30,39,38,42,33,31,61,107,135,81,72,76,72,53,70,35,41,49,37,27,10,50,42,51,47,50,55,37,52,75,70,69,44,50,62,65,51,50,18,70,62,29,73,45,56,46,67,56,52,53,34,22,50,70,50,74,40,70,64,34,67,58,54,40,31,32,51,18,45,55,66,74,40,46,56,63,62,40,54,52,57,82,72,66,49,74,54,49,63,35,49,48,90,71,41,50,55,42,64,25,73,82,52,58,28,34,40,31,47,47,40,68,36,91,90,42,63,53,35,35,34,40,35,39,34,35,52,63,19,59,49,65,43,56,27,71,65,33,67,56,43,50,43,34,37,36,30,67,36,46,47,40,37,41,30,49,67,88,47,76,45,80,39,42,52,51,14,21,38,48,60,73,77,65,43,42,32,38,42,32,16,84,47,91,53,55,19,33,32,37,38,43,33,30,63,107

Foldseek 3Di:
DPPPLQPQLQQLLCLLVVLCVVVPHDLVRLCVQLVHDSVVNVCSNVSNDRDAPASLLSSCLSSVHASVSSRDHPPVQPDPDDDPVRWGKDAGPPFRKIKTFRDDHPVDFKTKIKIKGAAFGKDKDALSNPQFKWKKKAWQAAKKWKDFPHDIDIDHHGDMDTDDHRGIMMITHNHNGMIMMMMMMGTD/DPPPLQPQLQQLLCLLVVLCVVVPHDLVRLCVQLVHDSVVNVCSNVSNDRAAPASLLSSCLSSVHASVSSRDHPPVQPDPDDDPVRWGKDAGPPFRKIKTFRDDHPVDFKTKIKIKGAAFGKDKYALSNPQFKWKKKAWQAAKKWKDFPHDIDIDHHGDMDTDDHRGIMMITRNHNGMIMMMMMMGTD

Sequence (376 aa):
MSIMRDEATDAIAQRLRLEREARGWSLADLAARSGVARASISRIERGEMSPTAALLVRLAGAFDLTLAGLLVRAEAAASRLTRAADQPVWRDPATGYTRTQVFMRPDHPVELVQVTMPPGGQAALPASSYALIRQVIQVQSGQLTVTEGGDTHHLHAGDSLGFGPPADVIIANTTAHPCTYLVALARSMSIMRDEATDAIAQRLRLEREARGWSLADLAARSGVARASISRIERGEMSPTAALLVRLAGAFDLTLAGLLVRAEAAASRLTRAADQPVWRDPATGYTRTQVFMRPDHPVELVQVTMPPGGQAALPASSYALIRQVIQVQSGQLTVTEGGDTHHLHAGDSLGFGPPADVIIANTTAHPCTYLVALARS

Secondary structure (DSSP, 8-state):
------HHHHHHHHHHHHHHHHTT--HHHHHHHHT--HHHHHHHHTTSSPPPHHHHHHHHHHTT--HHHHHS-SGGGG-SEE-GGGS-EEE-TTT--EEEEEE--TT-SEEEEEEEEPTT-EEEE-GGGGTTEEEEEEEEESEEEEEETTEEEEEETT-EEE--SS--EEEE--SSS-EEEEEEEEE-/------HHHHHHHHHHHHHHHHTT--HHHHHHHHT--HHHHHHHHTTSSPPPHHHHHHHHHHTT--HHHHHS-SGGGG-SEE-GGGS-EEE-TTT--EEEEEE--TT-SEEEEEEEEPTT-EEEE-GGGGTTEEEEEEEEESEEEEEETTEEEEEETT-EEE--SS--EEEE--SSS-EEEEEEEEE-

pLDDT: mean 87.81, std 12.66, range [22.56, 98.69]

InterPro domains:
  IPR001387 Cro/C1-type, helix-turn-helix domain [PF01381] (16-69)
  IPR001387 Cro/C1-type, helix-turn-helix domain [PS50943] (16-70)
  IPR001387 Cro/C1-type, helix-turn-helix domain [SM00530] (15-70)
  IPR001387 Cro/C1-type, helix-turn-helix domain [cd00093] (13-68)
  IPR010982 Lambda repressor-like, DNA-binding domain superfamily [G3DSA:1.10.260.40] (2-81)
  IPR010982 Lambda repressor-like, DNA-binding domain superfamily [SSF47413] (9-72)
  IPR011051 RmlC-like cupin domain superfamily [SSF51182] (63-185)
  IPR013096 Cupin 2, conserved barrel [PF07883] (115-183)
  IPR014710 RmlC-like jelly roll fold [G3DSA:2.60.120.10] (90-187)
  IPR050807 Transcriptional regulator/dioxygenase, bacterial-type [PTHR46797] (10-187)